Protein AF-A0A971RV19-F1 (afdb_monomer)

Foldseek 3Di:
DDDDDDDPPPPPPPDDPPQLQFAFDKFKFWFCFVDPVFTKIKIFGADPSFTQFIAIDTPPDDCVQQVCLRPVLRVQCRVVSHLDDDGDPSRVRNNVRSSVRSCVRRVVRNVLLVQFDWFKFWFFFPARVWIWIWIFTDHRNFGQWIDIDTPPDDCPPLVVQRVVLRVCCRVVSDLDDDHDPPGRRRRVRNSRTVVRRVCVSVVVDPGPPQCLPFDKDKDWFFFPDPVGTKIKIFGGGRLFGPDIDIDDPPADPPVLVVQRVVQRVQCNRSSHLPDDGDPPGRRSRRRRSRD

Structure (mmCIF, N/CA/C/O backbone):
data_AF-A0A971RV19-F1
#
_entry.id   AF-A0A971RV19-F1
#
loop_
_atom_site.group_PDB
_atom_site.id
_atom_site.type_symbol
_atom_site.label_atom_id
_atom_site.label_alt_id
_atom_site.label_comp_id
_atom_site.label_asym_id
_atom_site.label_entity_id
_atom_site.label_seq_id
_atom_site.pdbx_PDB_ins_code
_atom_site.Cartn_x
_atom_site.Cartn_y
_atom_site.Cartn_z
_atom_site.occupancy
_atom_site.B_iso_or_equiv
_atom_site.auth_seq_id
_atom_site.auth_comp_id
_atom_site.auth_asym_id
_atom_site.auth_atom_id
_atom_site.pdbx_PDB_model_num
ATOM 1 N N . MET A 1 1 ? -73.356 13.913 -8.113 1.00 42.81 1 MET A N 1
ATOM 2 C CA . MET A 1 1 ? -72.310 14.449 -7.212 1.00 42.81 1 MET A CA 1
ATOM 3 C C . MET A 1 1 ? -71.194 13.411 -7.124 1.00 42.81 1 MET A C 1
ATOM 5 O O . MET A 1 1 ? -71.379 12.388 -6.480 1.00 42.81 1 MET A O 1
ATOM 9 N N . ARG A 1 2 ? -70.113 13.573 -7.902 1.00 39.84 2 ARG A N 1
ATOM 10 C CA . ARG A 1 2 ? -69.034 12.575 -8.046 1.00 39.84 2 ARG A CA 1
ATOM 11 C C . ARG A 1 2 ? -67.899 12.882 -7.063 1.00 39.84 2 ARG A C 1
ATOM 13 O O . ARG A 1 2 ? -67.333 13.967 -7.111 1.00 39.84 2 ARG A O 1
ATOM 20 N N . ARG A 1 3 ? -67.596 11.912 -6.196 1.00 43.41 3 ARG A N 1
ATOM 21 C CA . ARG A 1 3 ? -66.445 11.875 -5.280 1.00 43.41 3 ARG A CA 1
ATOM 22 C C . ARG A 1 3 ? -65.144 11.725 -6.076 1.00 43.41 3 ARG A C 1
ATOM 24 O O . ARG A 1 3 ? -65.087 10.874 -6.957 1.00 43.41 3 ARG A O 1
ATOM 31 N N . TRP A 1 4 ? -64.120 12.505 -5.740 1.00 41.28 4 TRP A N 1
ATOM 32 C CA . TRP A 1 4 ? -62.744 12.303 -6.200 1.00 41.28 4 TRP A CA 1
ATOM 33 C C . TRP A 1 4 ? -61.891 11.963 -4.972 1.00 41.28 4 TRP A C 1
ATOM 35 O O . TRP A 1 4 ? -61.756 12.785 -4.069 1.00 41.28 4 TRP A O 1
ATOM 45 N N . LEU A 1 5 ? -61.382 10.728 -4.917 1.00 43.88 5 LEU A N 1
ATOM 46 C CA . LEU A 1 5 ? -60.305 10.325 -4.012 1.00 43.88 5 LEU A CA 1
ATOM 47 C C . LEU A 1 5 ? -58.981 10.803 -4.621 1.00 43.88 5 LEU A C 1
ATOM 49 O O . LEU A 1 5 ? -58.623 10.372 -5.715 1.00 43.88 5 LEU A O 1
ATOM 53 N N . LEU A 1 6 ? -58.260 11.673 -3.915 1.00 45.50 6 LEU A N 1
ATOM 54 C CA . LEU A 1 6 ? -56.860 11.979 -4.199 1.00 45.50 6 LEU A CA 1
ATOM 55 C C . LEU A 1 6 ? -55.990 10.914 -3.523 1.00 45.50 6 LEU A C 1
ATOM 57 O O . LEU A 1 6 ? -55.900 10.838 -2.300 1.00 45.50 6 LEU A O 1
ATOM 61 N N . LEU A 1 7 ? -55.401 10.064 -4.360 1.00 41.06 7 LEU A N 1
ATOM 62 C CA . LEU A 1 7 ? -54.394 9.071 -4.020 1.00 41.06 7 LEU A CA 1
ATOM 63 C C . LEU A 1 7 ? -53.066 9.812 -3.768 1.00 41.06 7 LEU A C 1
ATOM 65 O O . LEU A 1 7 ? -52.436 10.282 -4.714 1.00 41.06 7 LEU A O 1
ATOM 69 N N . CYS A 1 8 ? -52.652 9.955 -2.506 1.00 41.28 8 CYS A N 1
ATOM 70 C CA . CYS A 1 8 ? -51.298 10.395 -2.163 1.00 41.28 8 CYS A CA 1
ATOM 71 C C . CYS A 1 8 ? -50.309 9.287 -2.540 1.00 41.28 8 CYS A C 1
ATOM 73 O O . CYS A 1 8 ? -50.144 8.312 -1.808 1.00 41.28 8 CYS A O 1
ATOM 75 N N . LEU A 1 9 ? -49.664 9.440 -3.696 1.00 41.50 9 LEU A N 1
ATOM 76 C CA . LEU A 1 9 ? -48.500 8.656 -4.080 1.00 41.50 9 LEU A CA 1
ATOM 77 C C . LEU A 1 9 ? -47.335 9.085 -3.169 1.00 41.50 9 LEU A C 1
ATOM 79 O O . LEU A 1 9 ? -46.719 10.128 -3.381 1.00 41.50 9 LEU A O 1
ATOM 83 N N . LEU A 1 10 ? -47.074 8.310 -2.115 1.00 47.03 10 LEU A N 1
ATOM 84 C CA . LEU A 1 10 ? -45.833 8.386 -1.347 1.00 47.03 10 LEU A CA 1
ATOM 85 C C . LEU A 1 10 ? -44.693 7.972 -2.283 1.00 47.03 10 LEU A C 1
ATOM 87 O O . LEU A 1 10 ? -44.421 6.788 -2.476 1.00 47.03 10 LEU A O 1
ATOM 91 N N . LEU A 1 11 ? -44.059 8.969 -2.900 1.00 42.28 11 LEU A N 1
ATOM 92 C CA . LEU A 1 11 ? -42.756 8.831 -3.529 1.00 42.28 11 LEU A CA 1
ATOM 93 C C . LEU A 1 11 ? -41.772 8.503 -2.400 1.00 42.28 11 LEU A C 1
ATOM 95 O O . LEU A 1 11 ? -41.289 9.394 -1.703 1.00 42.28 11 LEU A O 1
ATOM 99 N N . CYS A 1 12 ? -41.552 7.211 -2.162 1.00 38.88 12 CYS A N 1
ATOM 100 C CA . CYS A 1 12 ? -40.482 6.733 -1.304 1.00 38.88 12 CYS A CA 1
ATOM 101 C C . CYS A 1 12 ? -39.177 7.170 -1.975 1.00 38.88 12 CYS A C 1
ATOM 103 O O . CYS A 1 12 ? -38.712 6.536 -2.920 1.00 38.88 12 CYS A O 1
ATOM 105 N N . LEU A 1 13 ? -38.645 8.313 -1.541 1.00 41.66 13 LEU A N 1
ATOM 106 C CA . LEU A 1 13 ? -37.286 8.726 -1.841 1.00 41.66 13 LEU A CA 1
ATOM 107 C C . LEU A 1 13 ? -36.407 7.591 -1.306 1.00 41.66 13 LEU A C 1
ATOM 109 O O . LEU A 1 13 ? -36.303 7.417 -0.091 1.00 41.66 13 LEU A O 1
ATOM 113 N N . ALA A 1 14 ? -35.877 6.751 -2.193 1.00 43.31 14 ALA A N 1
ATOM 114 C CA . ALA A 1 14 ? -34.854 5.795 -1.816 1.00 43.31 14 ALA A CA 1
ATOM 115 C C . ALA A 1 14 ? -33.685 6.634 -1.298 1.00 43.31 14 ALA A C 1
ATOM 117 O O . ALA A 1 14 ? -33.001 7.292 -2.083 1.00 43.31 14 ALA A O 1
ATOM 118 N N . LEU A 1 15 ? -33.533 6.696 0.030 1.00 40.22 15 LEU A N 1
ATOM 119 C CA . LEU A 1 15 ? -32.308 7.206 0.621 1.00 40.22 15 LEU A CA 1
ATOM 120 C C . LEU A 1 15 ? -31.163 6.429 -0.040 1.00 40.22 15 LEU A C 1
ATOM 122 O O . LEU A 1 15 ? -31.266 5.200 -0.134 1.00 40.22 15 LEU A O 1
ATOM 126 N N . PRO A 1 16 ? -30.103 7.105 -0.516 1.00 41.50 16 PRO A N 1
ATOM 127 C CA . PRO A 1 16 ? -28.898 6.387 -0.888 1.00 41.50 16 PRO A CA 1
ATOM 128 C C . PRO A 1 16 ? -28.481 5.508 0.304 1.00 41.50 16 PRO A C 1
ATOM 130 O O . PRO A 1 16 ? -28.720 5.907 1.453 1.00 41.50 16 PRO A O 1
ATOM 133 N N . PRO A 1 17 ? -27.928 4.304 0.063 1.00 44.62 17 PRO A N 1
ATOM 134 C CA . PRO A 1 17 ? -27.371 3.496 1.140 1.00 44.62 17 PRO A CA 1
ATOM 135 C C . PRO A 1 17 ? -26.460 4.392 1.979 1.00 44.62 17 PRO A C 1
ATOM 137 O O . PRO A 1 17 ? -25.702 5.189 1.428 1.00 44.62 17 PRO A O 1
ATOM 140 N N . ALA A 1 18 ? -26.635 4.343 3.301 1.00 44.94 18 ALA A N 1
ATOM 141 C CA . ALA A 1 18 ? -25.854 5.160 4.215 1.00 44.94 18 ALA A CA 1
ATOM 142 C C . ALA A 1 18 ? -24.366 4.982 3.890 1.00 44.94 18 ALA A C 1
ATOM 144 O O . ALA A 1 18 ? -23.909 3.845 3.768 1.00 44.94 18 ALA A O 1
ATOM 145 N N . ALA A 1 19 ? -23.662 6.104 3.729 1.00 50.66 19 ALA A N 1
ATOM 146 C CA . ALA A 1 19 ? -22.225 6.135 3.512 1.00 50.66 19 ALA A CA 1
ATOM 147 C C . ALA A 1 19 ? -21.526 5.176 4.480 1.00 50.66 19 ALA A C 1
ATOM 149 O O . ALA A 1 19 ? -21.817 5.196 5.685 1.00 50.66 19 ALA A O 1
ATOM 150 N N . LEU A 1 20 ? -20.634 4.328 3.968 1.00 56.72 20 LEU A N 1
ATOM 151 C CA . LEU A 1 20 ? -19.844 3.441 4.817 1.00 56.72 20 LEU A CA 1
ATOM 152 C C . LEU A 1 20 ? -19.013 4.318 5.761 1.00 56.72 20 LEU A C 1
ATOM 154 O O . LEU A 1 20 ? -18.210 5.140 5.329 1.00 56.72 20 LEU A O 1
ATOM 158 N N . ALA A 1 21 ? -19.232 4.187 7.072 1.00 73.81 21 ALA A N 1
ATOM 159 C CA . ALA A 1 21 ? -18.569 5.043 8.058 1.00 73.81 21 ALA A CA 1
ATOM 160 C C . ALA A 1 21 ? -17.049 4.799 8.132 1.00 73.81 21 ALA A C 1
ATOM 162 O O . ALA A 1 21 ? -16.312 5.657 8.621 1.00 73.81 21 ALA A O 1
ATOM 163 N N . VAL A 1 22 ? -16.607 3.629 7.668 1.00 84.88 22 VAL A N 1
ATOM 164 C CA . VAL A 1 22 ? -15.229 3.133 7.636 1.00 84.88 22 VAL A CA 1
ATOM 165 C C . VAL A 1 22 ? -15.009 2.335 6.350 1.00 84.88 22 VAL A C 1
ATOM 167 O O . VAL A 1 22 ? -15.947 1.730 5.833 1.00 84.88 22 VAL A O 1
ATOM 170 N N . THR A 1 23 ? -13.781 2.333 5.836 1.00 84.75 23 THR A N 1
ATOM 171 C CA . THR A 1 23 ? -13.388 1.464 4.720 1.00 84.75 23 THR A CA 1
ATOM 172 C C . THR A 1 23 ? -12.978 0.093 5.258 1.00 84.75 23 THR A C 1
ATOM 174 O O . THR A 1 23 ? -12.387 0.000 6.334 1.00 84.75 23 THR A O 1
ATOM 177 N N . ASP A 1 24 ? -13.280 -0.956 4.498 1.00 85.75 24 ASP A N 1
ATOM 178 C CA . ASP A 1 24 ? -12.814 -2.314 4.779 1.00 85.75 24 ASP A CA 1
ATOM 179 C C . ASP A 1 24 ? -11.285 -2.412 4.692 1.00 85.75 24 ASP A C 1
ATOM 181 O O . ASP A 1 24 ? -10.631 -1.694 3.927 1.00 85.75 24 ASP A O 1
ATOM 185 N N . GLY A 1 25 ? -10.714 -3.339 5.455 1.00 86.00 25 GLY A N 1
ATOM 186 C CA . GLY A 1 25 ? -9.283 -3.609 5.477 1.00 86.00 25 GLY A CA 1
ATOM 187 C C . GLY A 1 25 ? -8.754 -3.908 6.873 1.00 86.00 25 GLY A C 1
ATOM 188 O O . GLY A 1 25 ? -9.494 -3.960 7.855 1.00 86.00 25 GLY A O 1
ATOM 189 N N . THR A 1 26 ? -7.439 -4.095 6.953 1.00 91.31 26 THR A N 1
ATOM 190 C CA . THR A 1 26 ? -6.730 -4.329 8.211 1.00 91.31 26 THR A CA 1
ATOM 191 C C . THR A 1 26 ? -6.023 -3.054 8.664 1.00 91.31 26 THR A C 1
ATOM 193 O O . THR A 1 26 ? -5.248 -2.461 7.913 1.00 91.31 26 THR A O 1
ATOM 196 N N . TYR A 1 27 ? -6.271 -2.644 9.905 1.00 92.62 27 TYR A N 1
ATOM 197 C CA . TYR A 1 27 ? -5.772 -1.406 10.492 1.00 92.62 27 TYR A CA 1
ATOM 198 C C . TYR A 1 27 ? -5.023 -1.705 11.782 1.00 92.62 27 TYR A C 1
ATOM 200 O O . TYR A 1 27 ? -5.603 -2.226 12.732 1.00 92.62 27 TYR A O 1
ATOM 208 N N . THR A 1 28 ? -3.744 -1.339 11.823 1.00 96.06 28 THR A N 1
ATOM 209 C CA . THR A 1 28 ? -2.896 -1.507 13.006 1.00 96.06 28 THR A CA 1
ATOM 210 C C . THR A 1 28 ? -2.558 -0.154 13.610 1.00 96.06 28 THR A C 1
ATOM 212 O O . THR A 1 28 ? -2.207 0.781 12.891 1.00 96.06 28 THR A O 1
ATOM 215 N N . ALA A 1 29 ? -2.638 -0.054 14.932 1.00 96.56 29 ALA A N 1
ATOM 216 C CA . ALA A 1 29 ? -2.218 1.121 15.678 1.00 96.56 29 ALA A CA 1
ATOM 217 C C . ALA A 1 29 ? -1.562 0.727 17.001 1.00 96.56 29 ALA A C 1
ATOM 219 O O . ALA A 1 29 ? -1.715 -0.395 17.487 1.00 96.56 29 ALA A O 1
ATOM 220 N N . GLN A 1 30 ? -0.823 1.671 17.574 1.00 97.12 30 GLN A N 1
ATOM 221 C CA . GLN A 1 30 ? -0.124 1.498 18.838 1.00 97.12 30 GLN A CA 1
ATOM 222 C C . GLN A 1 30 ? -0.527 2.584 19.824 1.00 97.12 30 GLN A C 1
ATOM 224 O O . GLN A 1 30 ? -0.767 3.726 19.429 1.00 97.12 30 GLN A O 1
ATOM 229 N N . ALA A 1 31 ? -0.573 2.223 21.101 1.00 96.56 31 ALA A N 1
ATOM 230 C CA . ALA A 1 31 ? -0.743 3.164 22.197 1.00 96.56 31 ALA A CA 1
ATOM 231 C C . ALA A 1 31 ? -0.067 2.632 23.465 1.00 96.56 31 ALA A C 1
ATOM 233 O O . ALA A 1 31 ? 0.151 1.428 23.622 1.00 96.56 31 ALA A O 1
ATOM 234 N N . HIS A 1 32 ? 0.279 3.543 24.368 1.00 95.00 32 HIS A N 1
ATOM 235 C CA . HIS A 1 32 ? 0.901 3.184 25.636 1.00 95.00 32 HIS A CA 1
ATOM 236 C C . HIS A 1 32 ? -0.123 2.544 26.578 1.00 95.00 32 HIS A C 1
ATOM 238 O O . HIS A 1 32 ? -1.234 3.050 26.737 1.00 95.00 32 HIS A O 1
ATOM 244 N N . GLY A 1 33 ? 0.267 1.419 27.176 1.00 91.69 33 GLY A N 1
ATOM 245 C CA . GLY A 1 33 ? -0.469 0.744 28.239 1.00 91.69 33 GLY A CA 1
ATOM 246 C C . GLY A 1 33 ? 0.183 1.017 29.590 1.00 91.69 33 GLY A C 1
ATOM 247 O O . GLY A 1 33 ? 0.380 2.167 29.977 1.00 91.69 33 GLY A O 1
ATOM 248 N N . PHE A 1 34 ? 0.534 -0.046 30.309 1.00 91.19 34 PHE A N 1
ATOM 249 C CA . PHE A 1 34 ? 1.347 0.041 31.520 1.00 91.19 34 PHE A CA 1
ATOM 250 C C . PHE A 1 34 ? 2.808 0.410 31.218 1.00 91.19 34 PHE A C 1
ATOM 252 O O . PHE A 1 34 ? 3.424 1.144 31.988 1.00 91.19 34 PHE A O 1
ATOM 259 N N . SER A 1 35 ? 3.366 -0.092 30.111 1.00 89.25 35 SER A N 1
ATOM 260 C CA . SER A 1 35 ? 4.739 0.223 29.698 1.00 89.25 35 SER A CA 1
ATOM 261 C C . SER A 1 35 ? 4.809 1.460 28.801 1.00 89.25 35 SER A C 1
ATOM 263 O O . SER A 1 35 ? 4.086 1.574 27.807 1.00 89.25 35 SER A O 1
ATOM 265 N N . GLU A 1 36 ? 5.739 2.364 29.116 1.00 86.56 36 GLU A N 1
ATOM 266 C CA . GLU A 1 36 ? 6.077 3.502 28.252 1.00 86.56 36 GLU A CA 1
ATOM 267 C C . GLU A 1 36 ? 7.011 3.090 27.099 1.00 86.56 36 GLU A C 1
ATOM 269 O O . GLU A 1 36 ? 6.864 3.590 25.987 1.00 86.56 36 GLU A O 1
ATOM 274 N N . ASP A 1 37 ? 7.909 2.126 27.321 1.00 91.31 37 ASP A N 1
ATOM 275 C CA . ASP A 1 37 ? 8.918 1.710 26.333 1.00 91.31 37 ASP A CA 1
ATOM 276 C C . ASP A 1 37 ? 8.404 0.658 25.338 1.00 91.31 37 ASP A C 1
ATOM 278 O O . ASP A 1 37 ? 8.923 0.526 24.228 1.00 91.31 37 ASP A O 1
ATOM 282 N N . GLN A 1 38 ? 7.397 -0.127 25.731 1.00 92.69 38 GLN A N 1
ATOM 283 C CA . GLN A 1 38 ? 6.863 -1.234 24.938 1.00 92.69 38 GLN A CA 1
ATOM 284 C C . GLN A 1 38 ? 5.344 -1.086 24.775 1.00 92.69 38 GLN A C 1
ATOM 286 O O . GLN A 1 38 ? 4.588 -1.634 25.582 1.00 92.69 38 GLN A O 1
ATOM 291 N N . PRO A 1 39 ? 4.879 -0.350 23.746 1.00 95.44 39 PRO A N 1
ATOM 292 C CA . PRO A 1 39 ? 3.466 -0.037 23.583 1.00 95.44 39 PRO A CA 1
ATOM 293 C C . PRO A 1 39 ? 2.634 -1.279 23.249 1.00 95.44 39 PRO A C 1
ATOM 295 O O . PRO A 1 39 ? 3.123 -2.274 22.702 1.00 95.44 39 PRO A O 1
ATOM 298 N N . ILE A 1 40 ? 1.333 -1.182 23.513 1.00 96.75 40 ILE A N 1
ATOM 299 C CA . ILE A 1 40 ? 0.350 -2.153 23.047 1.00 96.75 40 ILE A CA 1
ATOM 300 C C . ILE A 1 40 ? 0.110 -1.909 21.560 1.00 96.75 40 ILE A C 1
ATOM 302 O O . ILE A 1 40 ? -0.139 -0.784 21.133 1.00 96.75 40 ILE A O 1
ATOM 306 N N . THR A 1 41 ? 0.161 -2.976 20.769 1.00 97.38 41 THR A N 1
ATOM 307 C CA . THR A 1 41 ? -0.212 -2.976 19.354 1.00 97.38 41 THR A CA 1
ATOM 308 C C . THR A 1 41 ? -1.583 -3.615 19.198 1.00 97.38 41 THR A C 1
ATOM 310 O O . THR A 1 41 ? -1.789 -4.740 19.650 1.00 97.38 41 THR A O 1
ATOM 313 N N . LEU A 1 42 ? -2.510 -2.923 18.539 1.00 98.25 42 LEU A N 1
ATOM 314 C CA . LEU A 1 42 ? -3.819 -3.456 18.183 1.00 98.25 42 LEU A CA 1
ATOM 315 C C . LEU A 1 42 ? -3.976 -3.517 16.666 1.00 98.25 42 LEU A C 1
ATOM 317 O O . LEU A 1 42 ? -3.745 -2.523 15.981 1.00 98.25 42 LEU A O 1
ATOM 321 N N . THR A 1 43 ? -4.444 -4.656 16.167 1.00 97.88 43 THR A N 1
ATOM 322 C CA . THR A 1 43 ? -4.880 -4.843 14.782 1.00 97.88 43 THR A CA 1
ATOM 323 C C . THR A 1 43 ? -6.388 -5.085 14.738 1.00 97.88 43 THR A C 1
ATOM 325 O O . THR A 1 43 ? -6.887 -5.963 15.440 1.00 97.88 43 THR A O 1
ATOM 328 N N . LEU A 1 44 ? -7.100 -4.317 13.912 1.00 97.44 44 LEU A N 1
ATOM 329 C CA . LEU A 1 44 ? -8.510 -4.507 13.564 1.00 97.44 44 LEU A CA 1
ATOM 330 C C . LEU A 1 44 ? -8.625 -4.988 12.116 1.00 97.44 44 LEU A C 1
ATOM 332 O O . LEU A 1 44 ? -7.960 -4.431 11.245 1.00 97.44 44 LEU A O 1
ATOM 336 N N . THR A 1 45 ? -9.513 -5.937 11.846 1.00 95.25 45 THR A N 1
ATOM 337 C CA . THR A 1 45 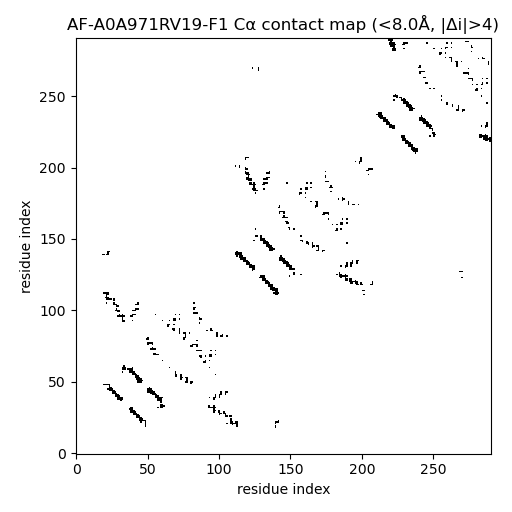? -9.966 -6.290 10.494 1.00 95.25 45 THR A CA 1
ATOM 338 C C . THR A 1 45 ? -11.413 -5.840 10.343 1.00 95.25 45 THR A C 1
ATOM 340 O O . THR A 1 45 ? -12.253 -6.159 11.187 1.00 95.25 45 THR A O 1
ATOM 343 N N . ILE A 1 46 ? -11.688 -5.061 9.297 1.00 92.06 46 ILE A N 1
ATOM 344 C CA . ILE A 1 46 ? -13.008 -4.515 8.982 1.00 92.06 46 ILE A CA 1
ATOM 345 C C . ILE A 1 46 ? -13.470 -5.093 7.646 1.00 92.06 46 ILE A C 1
ATOM 347 O O . ILE A 1 46 ? -12.770 -4.953 6.644 1.00 92.06 46 ILE A O 1
ATOM 351 N N . GLU A 1 47 ? -14.652 -5.702 7.624 1.00 88.50 47 GLU A N 1
ATOM 352 C CA . GLU A 1 47 ? -15.291 -6.224 6.413 1.00 88.50 47 GLU A CA 1
ATOM 353 C C . GLU A 1 47 ? -16.767 -5.819 6.397 1.00 88.50 47 GLU A C 1
ATOM 355 O O . GLU A 1 47 ? -17.472 -5.934 7.404 1.00 88.50 47 GLU A O 1
ATOM 360 N N . GLY A 1 48 ? -17.251 -5.310 5.264 1.00 83.19 48 GLY A N 1
ATOM 361 C CA . GLY A 1 48 ? -18.605 -4.770 5.150 1.00 83.19 48 GLY A CA 1
ATOM 362 C C . GLY A 1 48 ? -18.895 -3.632 6.136 1.00 83.19 48 GLY A C 1
ATOM 363 O O . GLY A 1 48 ? -20.043 -3.459 6.547 1.00 83.19 48 GLY A O 1
ATOM 364 N N . GLY A 1 49 ? -17.869 -2.884 6.554 1.00 85.25 49 GLY A N 1
ATOM 365 C CA . GLY A 1 49 ? -17.965 -1.836 7.570 1.00 85.25 49 GLY A CA 1
ATOM 366 C C . GLY A 1 49 ? -18.100 -2.317 9.019 1.00 85.25 49 GLY A C 1
ATOM 367 O O . GLY A 1 49 ? -18.378 -1.494 9.895 1.00 85.25 49 GLY A O 1
ATOM 368 N N . ALA A 1 50 ? -17.922 -3.613 9.292 1.00 91.31 50 ALA A N 1
ATOM 369 C CA . ALA A 1 50 ? -17.973 -4.192 10.634 1.00 91.31 50 ALA A CA 1
ATOM 370 C C . ALA A 1 50 ? -16.615 -4.763 11.062 1.00 91.31 50 ALA A C 1
ATOM 372 O O . ALA A 1 50 ? -15.874 -5.284 10.236 1.00 91.31 50 ALA A O 1
ATOM 373 N N . ILE A 1 51 ? -16.302 -4.697 12.358 1.00 95.12 51 ILE A N 1
ATOM 374 C CA . ILE A 1 51 ? -15.105 -5.305 12.951 1.00 95.12 51 ILE A CA 1
ATOM 375 C C . ILE A 1 51 ? -15.294 -6.828 12.972 1.00 95.12 51 ILE A C 1
ATOM 377 O O . ILE A 1 51 ? -16.069 -7.345 13.775 1.00 95.12 51 ILE A O 1
ATOM 381 N N . THR A 1 52 ? -14.588 -7.550 12.104 1.00 96.62 52 THR A N 1
ATOM 382 C CA . THR A 1 52 ? -14.638 -9.021 12.025 1.00 96.62 52 THR A CA 1
ATOM 383 C C . THR A 1 52 ? -13.530 -9.694 12.826 1.00 96.62 52 THR A C 1
ATOM 385 O O . THR A 1 52 ? -13.711 -10.810 13.311 1.00 96.62 52 THR A O 1
ATOM 388 N N . GLU A 1 53 ? -12.411 -9.002 13.034 1.00 97.75 53 GLU A N 1
ATOM 389 C CA . GLU A 1 53 ? -11.321 -9.453 13.896 1.00 97.75 53 GLU A CA 1
ATOM 390 C C . GLU A 1 53 ? -10.729 -8.269 14.663 1.00 97.75 53 GLU A C 1
ATOM 392 O O . GLU A 1 53 ? -10.611 -7.159 14.143 1.00 97.75 53 GLU A O 1
ATOM 397 N N . ALA A 1 54 ? -10.324 -8.514 15.906 1.00 98.00 54 ALA A N 1
ATOM 398 C CA . ALA A 1 54 ? -9.515 -7.594 16.685 1.00 98.00 54 ALA A CA 1
ATOM 399 C C . ALA A 1 54 ? -8.481 -8.392 17.485 1.00 98.00 54 ALA A C 1
ATOM 401 O O . ALA A 1 54 ? -8.804 -9.423 18.081 1.00 98.00 54 ALA A O 1
ATOM 402 N N . ARG A 1 55 ? -7.239 -7.908 17.531 1.00 98.06 55 ARG A N 1
ATOM 403 C CA . ARG A 1 55 ? -6.144 -8.533 18.282 1.00 98.06 55 ARG A CA 1
ATOM 404 C C . ARG A 1 55 ? -5.281 -7.476 18.946 1.00 98.06 55 ARG A C 1
ATOM 406 O O . ARG A 1 55 ? -4.773 -6.599 18.256 1.00 98.06 55 ARG A O 1
ATOM 413 N N . ALA A 1 56 ? -5.066 -7.607 20.253 1.00 96.94 56 ALA A N 1
ATOM 414 C CA . ALA A 1 56 ? -4.116 -6.798 21.011 1.00 96.94 56 ALA A CA 1
ATOM 415 C C . ALA A 1 56 ? -2.877 -7.623 21.385 1.00 96.94 56 ALA A C 1
ATOM 417 O O . ALA A 1 56 ? -2.987 -8.789 21.763 1.00 96.94 56 ALA A O 1
ATOM 418 N N . ILE A 1 57 ? -1.697 -7.016 21.294 1.00 95.94 57 ILE A N 1
ATOM 419 C CA . ILE A 1 57 ? -0.421 -7.586 21.735 1.00 95.94 57 ILE A CA 1
ATOM 420 C C . ILE A 1 57 ? 0.292 -6.521 22.569 1.00 95.94 57 ILE A C 1
ATOM 422 O O . ILE A 1 57 ? 0.626 -5.458 22.053 1.00 95.94 57 ILE A O 1
ATOM 426 N N . GLY A 1 58 ? 0.524 -6.804 23.851 1.00 93.94 58 GLY A N 1
ATOM 427 C CA . GLY A 1 58 ? 1.177 -5.892 24.793 1.00 93.94 58 GLY A CA 1
ATOM 428 C C . GLY A 1 58 ? 2.374 -6.554 25.474 1.00 93.94 58 GLY A C 1
ATOM 429 O O . GLY A 1 58 ? 2.213 -7.072 26.574 1.00 93.94 58 GLY A O 1
ATOM 430 N N . PRO A 1 59 ? 3.566 -6.580 24.850 1.00 91.88 59 PRO A N 1
ATOM 431 C CA . PRO A 1 59 ? 4.727 -7.284 25.401 1.00 91.88 59 PRO A CA 1
ATOM 432 C C . PRO A 1 59 ? 5.292 -6.634 26.675 1.00 91.88 59 PRO A C 1
ATOM 434 O O . PRO A 1 59 ? 5.932 -7.323 27.462 1.00 91.88 59 PRO A O 1
ATOM 437 N N . GLY A 1 60 ? 5.041 -5.336 26.881 1.00 88.19 60 GLY A N 1
ATOM 438 C CA . GLY A 1 60 ? 5.434 -4.601 28.087 1.00 88.19 60 GLY A CA 1
ATOM 439 C C . GLY A 1 60 ? 4.413 -4.643 29.224 1.00 88.19 60 GLY A C 1
ATOM 440 O O . GLY A 1 60 ? 4.637 -4.034 30.269 1.00 88.19 60 GLY A O 1
ATOM 441 N N . GLU A 1 61 ? 3.280 -5.320 29.036 1.00 91.81 61 GLU A N 1
ATOM 442 C CA . GLU A 1 61 ? 2.211 -5.343 30.027 1.00 91.81 61 GLU A CA 1
ATOM 443 C C . GLU A 1 61 ? 2.477 -6.387 31.119 1.00 91.81 61 GLU A C 1
ATOM 445 O O . GLU A 1 61 ? 3.000 -7.475 30.867 1.00 91.81 61 GLU A O 1
ATOM 450 N N . HIS A 1 62 ? 2.084 -6.080 32.355 1.00 85.12 62 HIS A N 1
ATOM 451 C CA . HIS A 1 62 ? 2.228 -7.019 33.463 1.00 85.12 62 HIS A CA 1
ATOM 452 C C . HIS A 1 62 ? 1.162 -8.121 33.365 1.00 85.12 62 HIS A C 1
ATOM 454 O O . HIS A 1 62 ? -0.002 -7.895 33.705 1.00 85.12 62 HIS A O 1
ATOM 460 N N . LEU A 1 63 ? 1.558 -9.313 32.907 1.00 76.25 63 LEU A N 1
ATOM 461 C CA . LEU A 1 63 ? 0.635 -10.391 32.519 1.00 76.25 63 LEU A CA 1
ATOM 462 C C . LEU A 1 63 ? -0.387 -10.768 33.600 1.00 76.25 63 LEU A C 1
ATOM 464 O O . LEU A 1 63 ? -1.553 -10.935 33.257 1.00 76.25 63 LEU A O 1
ATOM 468 N N . ASP A 1 64 ? -0.000 -10.771 34.883 1.00 81.06 64 ASP A N 1
ATOM 469 C CA . ASP A 1 64 ? -0.910 -11.087 36.003 1.00 81.06 64 ASP A CA 1
ATOM 470 C C . ASP A 1 64 ? -2.163 -10.188 36.069 1.00 81.06 64 ASP A C 1
ATOM 472 O O . ASP A 1 64 ? -3.148 -10.550 36.710 1.00 81.06 64 ASP A O 1
ATOM 476 N N . PHE A 1 65 ? -2.132 -9.015 35.426 1.00 79.38 65 PHE A N 1
ATOM 477 C CA . PHE A 1 65 ? -3.246 -8.062 35.380 1.00 79.38 65 PHE A CA 1
ATOM 478 C C . PHE A 1 65 ? -3.740 -7.780 33.955 1.00 79.38 65 PHE A C 1
ATOM 480 O O . PHE A 1 65 ? -4.866 -7.326 33.774 1.00 79.38 65 PHE A O 1
ATOM 487 N N . ALA A 1 66 ? -2.905 -8.015 32.942 1.00 87.31 66 ALA A N 1
ATOM 488 C CA . ALA A 1 66 ? -3.159 -7.598 31.567 1.00 87.31 66 ALA A CA 1
ATOM 489 C C . ALA A 1 66 ? -3.732 -8.701 30.669 1.00 87.31 66 ALA A C 1
ATOM 491 O O . ALA A 1 66 ? -4.332 -8.379 29.644 1.00 87.31 66 ALA A O 1
ATOM 492 N N . GLU A 1 67 ? -3.556 -9.980 31.021 1.00 90.31 67 GLU A N 1
ATOM 493 C CA . GLU A 1 67 ? -3.930 -11.109 30.155 1.00 90.31 67 GLU A CA 1
ATOM 494 C C . GLU A 1 67 ? -5.423 -11.096 29.796 1.00 90.31 67 GLU A C 1
ATOM 496 O O . GLU A 1 67 ? -5.784 -11.201 28.621 1.00 90.31 67 GLU A O 1
ATOM 501 N N . GLU A 1 68 ? -6.286 -10.877 30.791 1.00 93.38 68 GLU A N 1
ATOM 502 C CA . GLU A 1 68 ? -7.733 -10.780 30.583 1.00 93.38 68 GLU A CA 1
ATOM 503 C C . GLU A 1 68 ? -8.078 -9.599 29.665 1.00 93.38 68 GLU A C 1
ATOM 505 O O . GLU A 1 68 ? -8.855 -9.750 28.727 1.00 93.38 68 GLU A O 1
ATOM 510 N N . ALA A 1 69 ? -7.444 -8.436 29.858 1.00 94.38 69 ALA A N 1
ATOM 511 C CA . ALA A 1 69 ? -7.692 -7.253 29.035 1.00 94.38 69 ALA A CA 1
ATOM 512 C C . ALA A 1 69 ? -7.241 -7.445 27.580 1.00 94.38 69 ALA A C 1
ATOM 514 O O . ALA A 1 69 ? -7.993 -7.125 26.660 1.00 94.38 69 ALA A O 1
ATOM 515 N N . LEU A 1 70 ? -6.046 -8.003 27.364 1.00 95.31 70 LEU A N 1
ATOM 516 C CA . LEU A 1 70 ? -5.485 -8.269 26.034 1.00 95.31 70 LEU A CA 1
ATOM 517 C C . LEU A 1 70 ? -6.319 -9.279 25.232 1.00 95.31 70 LEU A C 1
ATOM 519 O O . LEU A 1 70 ? -6.300 -9.243 24.001 1.00 95.31 70 LEU A O 1
ATOM 523 N N . MET A 1 71 ? -7.059 -10.156 25.911 1.00 94.75 71 MET A N 1
ATOM 524 C CA . MET A 1 71 ? -7.900 -11.172 25.286 1.00 94.75 71 MET A CA 1
ATOM 525 C C . MET A 1 71 ? -9.366 -10.743 25.155 1.00 94.75 71 MET A C 1
ATOM 527 O O . MET A 1 71 ? -9.940 -10.865 24.072 1.00 94.75 71 MET A O 1
ATOM 531 N N . GLU A 1 72 ? -9.987 -10.238 26.221 1.00 96.00 72 GLU A N 1
ATOM 532 C CA . GLU A 1 72 ? -11.424 -9.963 26.236 1.00 96.00 72 GLU A CA 1
ATOM 533 C C . GLU A 1 72 ? -11.806 -8.647 25.561 1.00 96.00 72 GLU A C 1
ATOM 535 O O . GLU A 1 72 ? -12.847 -8.606 24.907 1.00 96.00 72 GLU A O 1
ATOM 540 N N . LEU A 1 73 ? -11.019 -7.566 25.682 1.00 96.88 73 LEU A N 1
ATOM 541 C CA . LEU A 1 73 ? -11.395 -6.292 25.045 1.00 96.88 73 LEU A CA 1
ATOM 542 C C . LEU A 1 73 ? -11.517 -6.438 23.521 1.00 96.88 73 LEU A C 1
ATOM 544 O O . LEU A 1 73 ? -12.556 -6.045 22.990 1.00 96.88 73 LEU A O 1
ATOM 548 N N . PRO A 1 74 ? -10.548 -7.048 22.807 1.00 97.81 74 PRO A N 1
ATOM 549 C CA . PRO A 1 74 ? -10.700 -7.291 21.375 1.00 97.81 74 PRO A CA 1
ATOM 550 C C . PRO A 1 74 ? -11.935 -8.143 21.037 1.00 97.81 74 PRO A C 1
ATOM 552 O O . PRO A 1 74 ? -12.662 -7.831 20.095 1.00 97.81 74 PRO A O 1
ATOM 555 N N . GLN A 1 75 ? -12.248 -9.167 21.839 1.00 97.75 75 GLN A N 1
ATOM 556 C CA . GLN A 1 75 ? -13.463 -9.971 21.647 1.00 97.75 75 GLN A CA 1
ATOM 557 C C . GLN A 1 75 ? -14.743 -9.152 21.847 1.00 97.75 75 GLN A C 1
ATOM 559 O O . GLN A 1 75 ? -15.682 -9.282 21.061 1.00 97.75 75 GLN A O 1
ATOM 564 N N . ARG A 1 76 ? -14.784 -8.277 22.863 1.00 98.06 76 ARG A N 1
ATOM 565 C CA . ARG A 1 76 ? -15.903 -7.348 23.088 1.00 98.06 76 ARG A CA 1
ATOM 566 C C . ARG A 1 76 ? -16.066 -6.400 21.904 1.00 98.06 76 ARG A C 1
ATOM 568 O O . ARG A 1 76 ? -17.201 -6.159 21.504 1.00 98.06 76 ARG A O 1
ATOM 575 N N . MET A 1 77 ? -14.968 -5.913 21.320 1.00 97.88 77 MET A N 1
ATOM 576 C CA . MET A 1 77 ? -15.022 -5.023 20.155 1.00 97.88 77 MET A CA 1
ATOM 577 C C . MET A 1 77 ? -15.666 -5.698 18.948 1.00 97.88 77 MET A C 1
ATOM 579 O O . MET A 1 77 ? -16.551 -5.112 18.328 1.00 97.88 77 MET A O 1
ATOM 583 N N . VAL A 1 78 ? -15.276 -6.943 18.655 1.00 97.81 78 VAL A N 1
ATOM 584 C CA . VAL A 1 78 ? -15.895 -7.751 17.592 1.00 97.81 78 VAL A CA 1
ATOM 585 C C . VAL A 1 78 ? -17.371 -8.014 17.908 1.00 97.81 78 VAL A C 1
ATOM 587 O O . VAL A 1 78 ? -18.241 -7.761 17.080 1.00 97.81 78 VAL A O 1
ATOM 590 N N . ALA A 1 79 ? -17.685 -8.464 19.127 1.00 96.56 79 ALA A N 1
ATOM 591 C CA . ALA A 1 79 ? -19.050 -8.824 19.518 1.00 96.56 79 ALA A CA 1
ATOM 592 C C . ALA A 1 79 ? -20.025 -7.633 19.513 1.00 96.56 79 ALA A C 1
ATOM 594 O O . ALA A 1 79 ? -21.204 -7.801 19.203 1.00 96.56 79 ALA A O 1
ATOM 595 N N . GLN A 1 80 ? -19.547 -6.440 19.873 1.00 96.75 80 GLN A N 1
ATOM 596 C CA . GLN A 1 80 ? -20.352 -5.217 19.927 1.00 96.75 80 GLN A CA 1
ATOM 597 C C . GLN A 1 80 ? -20.252 -4.381 18.647 1.00 96.75 80 GLN A C 1
ATOM 599 O O . GLN A 1 80 ? -20.992 -3.408 18.506 1.00 96.75 80 GLN A O 1
ATOM 604 N N . ASN A 1 81 ? -19.349 -4.741 17.728 1.00 95.00 81 ASN A N 1
ATOM 605 C CA . ASN A 1 81 ? -18.972 -3.939 16.567 1.00 95.00 81 ASN A CA 1
ATOM 606 C C . ASN A 1 81 ? -18.662 -2.473 16.941 1.00 95.00 81 ASN A C 1
ATOM 608 O O . ASN A 1 81 ? -19.172 -1.527 16.338 1.00 95.00 81 ASN A O 1
ATOM 612 N N . SER A 1 82 ? -17.875 -2.286 18.000 1.00 95.25 82 SER A N 1
ATOM 613 C CA . SER A 1 82 ? -17.548 -0.976 18.567 1.00 95.25 82 SER A CA 1
ATOM 614 C C . SER A 1 82 ? -16.147 -1.000 19.160 1.00 95.25 82 SER A C 1
ATOM 616 O O . SER A 1 82 ? -15.791 -1.941 19.857 1.00 95.25 82 SER A O 1
ATOM 618 N N . VAL A 1 83 ? -15.362 0.054 18.937 1.00 95.75 83 VAL A N 1
ATOM 619 C CA . VAL A 1 83 ? -14.086 0.256 19.651 1.00 95.75 83 VAL A CA 1
ATOM 620 C C . VAL A 1 83 ? -14.270 0.889 21.032 1.00 95.75 83 VAL A C 1
ATOM 622 O O . VAL A 1 83 ? -13.337 0.920 21.826 1.00 95.75 83 VAL A O 1
ATOM 625 N N . GLU A 1 84 ? -15.478 1.368 21.329 1.00 94.81 84 GLU A N 1
ATOM 626 C CA . GLU A 1 84 ? -15.873 1.888 22.635 1.00 94.81 84 GLU A CA 1
ATOM 627 C C . GLU A 1 84 ? -16.541 0.758 23.425 1.00 94.81 84 GLU A C 1
ATOM 629 O O . GLU A 1 84 ? -17.752 0.554 23.321 1.00 94.81 84 GLU A O 1
ATOM 634 N N . VAL A 1 85 ? -15.734 -0.008 24.159 1.00 95.94 85 VAL A N 1
ATOM 635 C CA . VAL A 1 85 ? -16.180 -1.112 25.023 1.00 95.94 85 VAL A CA 1
ATOM 636 C C . VAL A 1 85 ? -15.734 -0.877 26.462 1.00 95.94 85 VAL A C 1
ATOM 638 O O . VAL A 1 85 ? -14.738 -0.197 26.713 1.00 95.94 85 VAL A O 1
ATOM 641 N N . ASP A 1 86 ? -16.449 -1.469 27.416 1.00 95.25 86 ASP A N 1
ATOM 642 C CA . ASP A 1 86 ? -16.102 -1.346 28.830 1.00 95.25 86 ASP A CA 1
ATOM 643 C C . ASP A 1 86 ? -14.792 -2.074 29.154 1.00 95.25 86 ASP A C 1
ATOM 645 O O . ASP A 1 86 ? -14.598 -3.243 28.793 1.00 95.25 86 ASP A O 1
A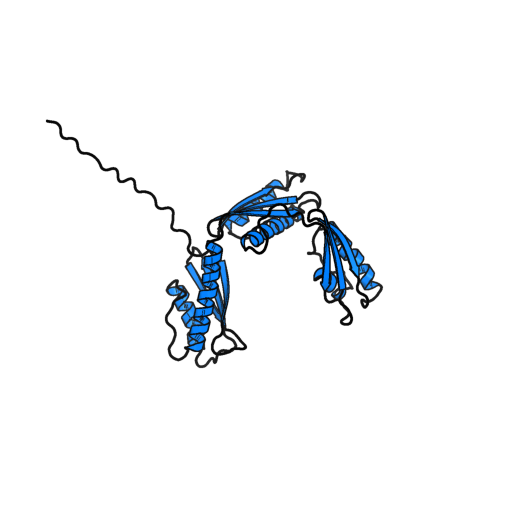TOM 649 N N . GLY A 1 87 ? -13.917 -1.380 29.884 1.00 94.00 87 GLY A N 1
ATOM 650 C CA . GLY A 1 87 ? -12.669 -1.930 30.402 1.00 94.00 87 GLY A CA 1
ATOM 651 C C . GLY A 1 87 ? -12.878 -3.003 31.475 1.00 94.00 87 GLY A C 1
ATOM 652 O O . GLY A 1 87 ? -13.972 -3.199 32.008 1.00 94.00 87 GLY A O 1
ATOM 653 N N . ILE A 1 88 ? -11.794 -3.697 31.811 1.00 91.44 88 ILE A N 1
ATOM 654 C CA . ILE A 1 88 ? -11.758 -4.728 32.851 1.00 91.44 88 ILE A CA 1
ATOM 655 C C . ILE A 1 88 ? -11.221 -4.125 34.148 1.00 91.44 88 ILE A C 1
ATOM 657 O O . ILE A 1 88 ? -10.275 -3.332 34.160 1.00 91.44 88 ILE A O 1
ATOM 661 N N . THR A 1 89 ? -11.849 -4.490 35.264 1.00 91.62 89 THR A N 1
ATOM 662 C CA . THR A 1 89 ? -11.449 -3.994 36.584 1.00 91.62 89 THR A CA 1
ATOM 663 C C . THR A 1 89 ? -10.056 -4.510 36.937 1.00 91.62 89 THR A C 1
ATOM 665 O O . THR A 1 89 ? -9.780 -5.692 36.790 1.00 91.62 89 THR A O 1
ATOM 668 N N . GLY A 1 90 ? -9.180 -3.631 37.433 1.00 90.12 90 GLY A N 1
ATOM 669 C CA . GLY A 1 90 ? -7.807 -3.993 37.811 1.00 90.12 90 GLY A CA 1
ATOM 670 C C . GLY A 1 90 ? -6.782 -3.905 36.675 1.00 90.12 90 GLY A C 1
ATOM 671 O O . GLY A 1 90 ? -5.589 -3.950 36.953 1.00 90.12 90 GLY A O 1
ATOM 672 N N . ALA A 1 91 ? -7.223 -3.671 35.435 1.00 93.56 91 ALA A N 1
ATOM 673 C CA . ALA A 1 91 ? -6.370 -3.577 34.249 1.00 93.56 91 ALA A CA 1
ATOM 674 C C . ALA A 1 91 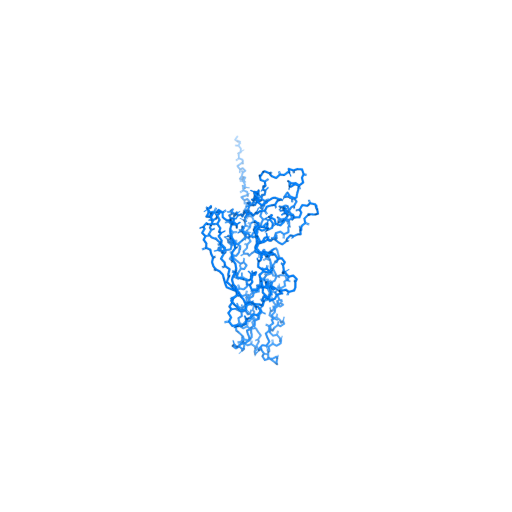? -6.441 -2.194 33.573 1.00 93.56 91 ALA A C 1
ATOM 676 O O . ALA A 1 91 ? -6.353 -2.088 32.352 1.00 93.56 91 ALA A O 1
ATOM 677 N N . THR A 1 92 ? -6.650 -1.118 34.343 1.00 94.00 92 THR A N 1
ATOM 678 C CA . THR A 1 92 ? -6.990 0.217 33.811 1.00 94.00 92 THR A CA 1
ATOM 679 C C . THR A 1 92 ? -5.998 0.734 32.765 1.00 94.00 92 THR A C 1
ATOM 681 O O . THR A 1 92 ? -6.421 1.217 31.719 1.00 94.00 92 THR A O 1
ATOM 684 N N . TRP A 1 93 ? -4.691 0.618 33.023 1.00 93.62 93 TRP A N 1
ATOM 685 C CA . TRP A 1 93 ? -3.643 1.097 32.110 1.00 93.62 93 TRP A CA 1
ATOM 686 C C . TRP A 1 93 ? -3.649 0.322 30.791 1.00 93.62 93 TRP A C 1
ATOM 688 O O . TRP A 1 93 ? -3.735 0.920 29.722 1.00 93.62 93 TRP A O 1
ATOM 698 N N . THR A 1 94 ? -3.672 -1.008 30.871 1.00 95.81 94 THR A N 1
ATOM 699 C CA . THR A 1 94 ? -3.768 -1.896 29.709 1.00 95.81 94 THR A CA 1
ATOM 700 C C . THR A 1 94 ? -5.046 -1.647 28.909 1.00 95.81 94 THR A C 1
ATOM 702 O O . THR A 1 94 ? -4.997 -1.527 27.688 1.00 95.81 94 THR A O 1
ATOM 705 N N . CYS A 1 95 ? -6.197 -1.518 29.581 1.00 96.81 95 CYS A N 1
ATOM 706 C CA . CYS A 1 95 ? -7.478 -1.252 28.926 1.00 96.81 95 CYS A CA 1
ATOM 707 C C . CYS A 1 95 ? -7.448 0.066 28.156 1.00 96.81 95 CYS A C 1
ATOM 709 O O . CYS A 1 95 ? -7.872 0.102 27.005 1.00 96.81 95 CYS A O 1
ATOM 711 N N . ASN A 1 96 ? -6.919 1.131 28.764 1.00 96.12 96 ASN A N 1
ATOM 712 C CA . ASN A 1 96 ? -6.798 2.423 28.097 1.00 96.12 96 ASN A CA 1
ATOM 713 C C . ASN A 1 96 ? -5.884 2.333 26.870 1.00 96.12 96 ASN A C 1
ATOM 715 O O . ASN A 1 96 ? -6.285 2.791 25.806 1.00 96.12 96 ASN A O 1
ATOM 719 N N . GLY A 1 97 ? -4.730 1.664 26.972 1.00 96.75 97 GLY A N 1
ATOM 720 C CA . GLY A 1 97 ? -3.844 1.456 25.823 1.00 96.75 97 GLY A CA 1
ATOM 721 C C . GLY A 1 97 ? -4.514 0.677 24.684 1.00 96.75 97 GLY A C 1
ATOM 722 O O . GLY A 1 97 ? -4.428 1.070 23.523 1.00 96.75 97 GLY A O 1
ATOM 723 N N . ILE A 1 98 ? -5.263 -0.384 24.996 1.00 97.75 98 ILE A N 1
ATOM 724 C CA . ILE A 1 98 ? -6.034 -1.140 23.995 1.00 97.75 98 ILE A CA 1
ATOM 725 C C . ILE A 1 98 ? -7.103 -0.256 23.334 1.00 97.75 98 ILE A C 1
ATOM 727 O O . ILE A 1 98 ? -7.214 -0.244 22.108 1.00 97.75 98 ILE A O 1
ATOM 731 N N . LEU A 1 99 ? -7.884 0.487 24.125 1.00 98.00 99 LEU A N 1
ATOM 732 C CA . LEU A 1 99 ? -8.958 1.357 23.633 1.00 98.00 99 LEU A CA 1
ATOM 733 C C . LEU A 1 99 ? -8.416 2.518 22.790 1.00 98.00 99 LEU A C 1
ATOM 735 O O . LEU A 1 99 ? -8.983 2.837 21.747 1.00 98.00 99 LEU A O 1
ATOM 739 N N . ASP A 1 100 ? -7.301 3.124 23.190 1.00 97.88 100 ASP A N 1
ATOM 740 C CA . ASP A 1 100 ? -6.677 4.217 22.446 1.00 97.88 100 ASP A CA 1
ATOM 741 C C . ASP A 1 100 ? -6.081 3.730 21.122 1.00 97.88 100 ASP A C 1
ATOM 743 O O . ASP A 1 100 ? -6.303 4.358 20.081 1.00 97.88 100 ASP A O 1
ATOM 747 N N . ALA A 1 101 ? -5.428 2.562 21.115 1.00 97.62 101 ALA A N 1
ATOM 748 C CA . ALA A 1 101 ? -5.004 1.916 19.876 1.00 97.62 101 ALA A CA 1
ATOM 749 C C . ALA A 1 101 ? -6.215 1.575 18.982 1.00 97.62 101 ALA A C 1
ATOM 751 O O . ALA A 1 101 ? -6.178 1.807 17.773 1.00 97.62 101 ALA A O 1
ATOM 752 N N . ALA A 1 102 ? -7.330 1.111 19.557 1.00 97.81 102 ALA A N 1
ATOM 753 C CA . ALA A 1 102 ? -8.551 0.799 18.810 1.00 97.81 102 ALA A CA 1
ATOM 754 C C . ALA A 1 102 ? -9.174 2.031 18.165 1.00 97.81 102 ALA A C 1
ATOM 756 O O . ALA A 1 102 ? -9.489 2.015 16.974 1.00 97.81 102 ALA A O 1
ATOM 757 N N . ARG A 1 103 ? -9.287 3.129 18.914 1.00 97.00 103 ARG A N 1
ATOM 758 C CA . ARG A 1 103 ? -9.753 4.422 18.399 1.00 97.00 103 ARG A CA 1
ATOM 759 C C . ARG A 1 103 ? -8.853 4.945 17.290 1.00 97.00 103 ARG A C 1
ATOM 761 O O . ARG A 1 103 ? -9.362 5.479 16.305 1.00 97.00 103 ARG A O 1
ATOM 768 N N . ALA A 1 104 ? -7.538 4.787 17.421 1.00 94.31 104 ALA A N 1
ATOM 769 C CA . ALA A 1 104 ? -6.587 5.195 16.394 1.00 94.31 104 ALA A CA 1
ATOM 770 C C . ALA A 1 104 ? -6.743 4.366 15.107 1.00 94.31 104 ALA A C 1
ATOM 772 O O . ALA A 1 104 ? -6.847 4.948 14.022 1.00 94.31 104 ALA A O 1
ATOM 773 N N . ALA A 1 105 ? -6.832 3.036 15.222 1.00 94.69 105 ALA A N 1
ATOM 774 C CA . ALA A 1 105 ? -7.049 2.130 14.092 1.00 94.69 105 ALA A CA 1
ATOM 775 C C . ALA A 1 105 ? -8.400 2.391 13.402 1.00 94.69 105 ALA A C 1
ATOM 777 O O . ALA A 1 105 ? -8.456 2.598 12.189 1.00 94.69 105 ALA A O 1
ATOM 778 N N . TRP A 1 106 ? -9.484 2.495 14.175 1.00 93.56 106 TRP A N 1
ATOM 779 C CA . TRP A 1 106 ? -10.811 2.852 13.668 1.00 93.56 106 TRP A CA 1
ATOM 780 C C . TRP A 1 106 ? -10.827 4.242 13.026 1.00 93.56 106 TRP A C 1
ATOM 782 O O . TRP A 1 106 ? -11.393 4.443 11.954 1.00 93.56 106 TRP A O 1
ATOM 792 N N . GLY A 1 107 ? -10.155 5.217 13.638 1.00 91.25 107 GLY A N 1
ATOM 793 C CA . GLY A 1 107 ? -9.994 6.561 13.093 1.00 91.25 107 GLY A CA 1
ATOM 794 C C . GLY A 1 107 ? -9.269 6.570 11.747 1.00 91.25 107 GLY A C 1
ATOM 795 O O . GLY A 1 107 ? -9.652 7.332 10.859 1.00 91.25 107 GLY A O 1
ATOM 796 N N . ALA A 1 108 ? -8.264 5.712 11.559 1.00 88.06 108 ALA A N 1
ATOM 797 C CA . ALA A 1 108 ? -7.610 5.525 10.265 1.00 88.06 108 ALA A CA 1
ATOM 798 C C . ALA A 1 108 ? -8.577 4.950 9.217 1.00 88.06 108 ALA A C 1
ATOM 800 O O . ALA A 1 108 ? -8.646 5.478 8.105 1.00 88.06 108 ALA A O 1
ATOM 801 N N . ALA A 1 109 ? -9.387 3.954 9.588 1.00 88.94 109 ALA A N 1
ATOM 802 C CA . ALA A 1 109 ? -10.426 3.405 8.717 1.00 88.94 109 ALA A CA 1
ATOM 803 C C . ALA A 1 109 ? -11.474 4.456 8.313 1.00 88.94 109 ALA A C 1
ATOM 805 O O . ALA A 1 109 ? -11.857 4.538 7.145 1.00 88.94 109 ALA A O 1
ATOM 806 N N . ARG A 1 110 ? -11.879 5.327 9.248 1.00 89.12 110 ARG A N 1
ATOM 807 C CA . ARG A 1 110 ? -12.798 6.447 8.982 1.00 89.12 110 ARG A CA 1
ATOM 808 C C . ARG A 1 110 ? -12.196 7.497 8.056 1.00 89.12 110 ARG A C 1
ATOM 810 O O . ARG A 1 110 ? -12.885 7.990 7.173 1.00 89.12 110 ARG A O 1
ATOM 817 N N . ARG A 1 111 ? -10.926 7.869 8.257 1.00 85.19 111 ARG A N 1
ATOM 818 C CA . ARG A 1 111 ? -10.243 8.836 7.379 1.00 85.19 111 ARG A CA 1
ATOM 819 C C . ARG A 1 111 ? -10.147 8.302 5.956 1.00 85.19 111 ARG A C 1
ATOM 821 O O . ARG A 1 111 ? -10.431 9.043 5.024 1.00 85.19 111 ARG A O 1
ATOM 828 N N . ARG A 1 112 ? -9.830 7.014 5.793 1.00 81.81 112 ARG A N 1
ATOM 829 C CA . ARG A 1 112 ? -9.835 6.363 4.477 1.00 81.81 112 ARG A CA 1
ATOM 830 C C . ARG A 1 112 ? -11.220 6.408 3.826 1.00 81.81 112 ARG A C 1
ATOM 832 O O . ARG A 1 112 ? -11.308 6.709 2.642 1.00 81.81 112 ARG A O 1
ATOM 839 N N . ALA A 1 113 ? -12.284 6.234 4.610 1.00 82.25 113 ALA A N 1
ATOM 840 C CA . ALA A 1 113 ? -13.660 6.333 4.123 1.00 82.25 113 ALA A CA 1
ATOM 841 C C . ALA A 1 113 ? -14.066 7.740 3.663 1.00 82.25 113 ALA A C 1
ATOM 843 O O . ALA A 1 113 ? -15.085 7.900 3.007 1.00 82.25 113 ALA A O 1
ATOM 844 N N . GLN A 1 114 ? -13.289 8.774 3.988 1.00 82.38 114 GLN A N 1
ATOM 845 C CA . GLN A 1 114 ? -13.532 10.139 3.511 1.00 82.38 114 GLN A CA 1
ATOM 846 C C . GLN A 1 114 ? -12.827 10.436 2.182 1.00 82.38 114 GLN A C 1
ATOM 848 O O . GLN A 1 114 ? -13.005 11.518 1.623 1.00 82.38 114 GLN A O 1
ATOM 853 N N . VAL A 1 115 ? -12.028 9.496 1.671 1.00 83.81 115 VAL A N 1
ATOM 854 C CA . VAL A 1 115 ? -11.297 9.659 0.418 1.00 83.81 115 VAL A CA 1
ATOM 855 C C . VAL A 1 115 ? -12.191 9.236 -0.744 1.00 83.81 115 VAL A C 1
ATOM 857 O O . VAL A 1 115 ? -12.339 8.051 -1.042 1.00 83.81 115 VAL A O 1
ATOM 860 N N . SER A 1 116 ? -12.765 10.227 -1.420 1.00 85.81 116 SER A N 1
ATOM 861 C CA . SER A 1 116 ? -13.468 10.053 -2.691 1.00 85.81 116 SER A CA 1
ATOM 862 C C . SER A 1 116 ? -12.838 10.938 -3.756 1.00 85.81 116 SER A C 1
ATOM 864 O O . SER A 1 116 ? -12.404 12.056 -3.477 1.00 85.81 116 SER A O 1
ATOM 866 N N . GLY A 1 117 ? -12.814 10.460 -4.994 1.00 84.62 117 GLY A N 1
ATOM 867 C CA . GLY A 1 117 ? -12.275 11.218 -6.115 1.00 84.62 117 GLY A CA 1
ATOM 868 C C . GLY A 1 117 ? -11.651 10.338 -7.180 1.00 84.62 117 GLY A C 1
ATOM 869 O O . GLY A 1 117 ? -11.701 9.111 -7.114 1.00 84.62 117 GLY A O 1
ATOM 870 N N . VAL A 1 118 ? -11.063 10.999 -8.173 1.00 84.81 118 VAL A N 1
ATOM 871 C CA . VAL A 1 118 ? -10.291 10.344 -9.226 1.00 84.81 118 VAL A CA 1
ATOM 872 C C . VAL A 1 118 ? -8.817 10.654 -9.009 1.00 84.81 118 VAL A C 1
ATOM 874 O O . VAL A 1 118 ? -8.425 11.818 -8.898 1.00 84.81 118 VAL A O 1
ATOM 877 N N . PHE A 1 119 ? -8.021 9.599 -8.956 1.00 85.56 119 PHE A N 1
ATOM 878 C CA . PHE A 1 119 ? -6.587 9.611 -8.731 1.00 85.56 119 PHE A CA 1
ATOM 879 C C . PHE A 1 119 ? -5.891 8.960 -9.914 1.00 85.56 119 PHE A C 1
ATOM 881 O O . PHE A 1 119 ? -6.482 8.150 -10.629 1.00 85.56 119 PHE A O 1
ATOM 888 N N . TYR A 1 120 ? -4.638 9.323 -10.132 1.00 85.62 120 TYR A N 1
ATOM 889 C CA . TYR A 1 120 ? -3.918 8.946 -11.330 1.00 85.62 120 TYR A CA 1
ATOM 890 C C . TYR A 1 120 ? -2.537 8.426 -10.979 1.00 85.62 120 TYR A C 1
ATOM 892 O O . TYR A 1 120 ? -1.883 8.900 -10.053 1.00 85.62 120 TYR A O 1
ATOM 900 N N . GLY A 1 121 ? -2.070 7.481 -11.779 1.00 85.94 121 GLY A N 1
ATOM 901 C CA . GLY A 1 121 ? -0.677 7.082 -11.777 1.00 85.94 121 GLY A CA 1
ATOM 902 C C . GLY A 1 121 ? -0.240 6.687 -13.169 1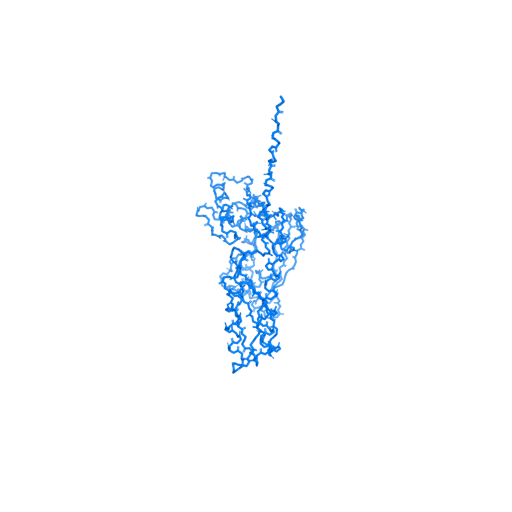.00 85.94 121 GLY A C 1
ATOM 903 O O . GLY A 1 121 ? -1.047 6.280 -14.005 1.00 85.94 121 GLY A O 1
ATOM 904 N N . GLU A 1 122 ? 1.050 6.829 -13.428 1.00 86.38 122 GLU A N 1
ATOM 905 C CA . GLU A 1 122 ? 1.650 6.491 -14.710 1.00 86.38 122 GLU A CA 1
ATOM 906 C C . GLU A 1 122 ? 2.977 5.787 -14.444 1.00 86.38 122 GLU A C 1
ATOM 908 O O . GLU A 1 122 ? 3.783 6.261 -13.647 1.00 86.38 122 GLU A O 1
ATOM 913 N N . ALA A 1 123 ? 3.213 4.657 -15.103 1.00 84.88 123 ALA A N 1
ATOM 914 C CA . ALA A 1 123 ? 4.459 3.918 -14.967 1.00 84.88 123 ALA A CA 1
ATOM 915 C C . ALA A 1 123 ? 4.829 3.210 -16.279 1.00 84.88 123 ALA A C 1
ATOM 917 O O . ALA A 1 123 ? 3.941 2.859 -17.057 1.00 84.88 123 ALA A O 1
ATOM 918 N N . PRO A 1 124 ? 6.126 2.971 -16.539 1.00 84.19 124 PRO A N 1
ATOM 919 C CA . PRO A 1 124 ? 6.577 2.200 -17.696 1.00 84.19 124 PRO A CA 1
ATOM 920 C C . PRO A 1 124 ? 5.912 0.826 -17.786 1.00 84.19 124 PRO A C 1
ATOM 922 O O . PRO A 1 124 ? 5.776 0.127 -16.778 1.00 84.19 124 PRO A O 1
ATOM 925 N N . GLY A 1 125 ? 5.500 0.459 -18.999 1.00 85.25 125 GLY A N 1
ATOM 926 C CA . GLY A 1 125 ? 4.780 -0.772 -19.300 1.00 85.25 125 GLY A CA 1
ATOM 927 C C . GLY A 1 125 ? 5.614 -1.800 -20.048 1.00 85.25 125 GLY A C 1
ATOM 928 O O . GLY A 1 125 ? 6.691 -2.201 -19.612 1.00 85.25 125 GLY A O 1
ATOM 929 N N . PHE A 1 126 ? 5.073 -2.262 -21.179 1.00 84.06 126 PHE A N 1
ATOM 930 C CA . PHE A 1 126 ? 5.726 -3.242 -22.047 1.00 84.06 126 PHE A CA 1
ATOM 931 C C . PHE A 1 126 ? 7.051 -2.718 -22.613 1.00 84.06 126 PHE A C 1
ATOM 933 O O . PHE A 1 126 ? 8.006 -3.482 -22.742 1.00 84.06 126 PHE A O 1
ATOM 940 N N . THR A 1 127 ? 7.124 -1.416 -22.895 1.00 77.75 127 THR A N 1
ATOM 941 C CA . THR A 1 127 ? 8.374 -0.721 -23.211 1.00 77.75 127 THR A CA 1
ATOM 942 C C . THR A 1 127 ? 8.631 0.422 -22.224 1.00 77.75 127 THR A C 1
ATOM 944 O O . THR A 1 127 ? 7.683 0.943 -21.632 1.00 77.75 127 THR A O 1
ATOM 947 N N . PRO A 1 128 ? 9.893 0.861 -22.059 1.00 70.06 128 PRO A N 1
ATOM 948 C CA . PRO A 1 128 ? 10.214 2.030 -21.238 1.00 70.06 128 PRO A CA 1
ATOM 949 C C . PRO A 1 128 ? 9.575 3.333 -21.742 1.00 70.06 128 PRO A C 1
ATOM 951 O O . PRO A 1 128 ? 9.321 4.248 -20.959 1.00 70.06 128 PRO A O 1
ATOM 954 N N . ASP A 1 129 ? 9.314 3.420 -23.048 1.00 75.38 129 ASP A N 1
ATOM 955 C CA . ASP A 1 129 ? 8.804 4.628 -23.694 1.00 75.38 129 ASP A CA 1
ATOM 956 C C . ASP A 1 129 ? 7.283 4.762 -23.651 1.00 75.38 129 ASP A C 1
ATOM 958 O O . ASP A 1 129 ? 6.772 5.884 -23.720 1.00 75.38 129 ASP A O 1
ATOM 962 N N . ASN A 1 130 ? 6.571 3.651 -23.482 1.00 79.25 130 ASN A N 1
ATOM 963 C CA . ASN A 1 130 ? 5.120 3.627 -23.411 1.00 79.25 130 ASN A CA 1
ATOM 964 C C . ASN A 1 130 ? 4.680 3.470 -21.956 1.00 79.25 130 ASN A C 1
ATOM 966 O O . ASN A 1 130 ? 5.011 2.501 -21.267 1.00 79.25 130 ASN A O 1
ATOM 970 N N . LEU A 1 131 ? 3.929 4.456 -21.475 1.00 84.56 131 LEU A N 1
ATOM 971 C CA . LEU A 1 131 ? 3.450 4.476 -20.100 1.00 84.56 131 LEU A CA 1
ATOM 972 C C . LEU A 1 131 ? 2.108 3.758 -20.005 1.00 84.56 131 LEU A C 1
ATOM 974 O O . LEU A 1 131 ? 1.169 4.089 -20.731 1.00 84.56 131 LEU A O 1
ATOM 978 N N . VAL A 1 132 ? 2.008 2.836 -19.050 1.00 90.81 132 VAL A N 1
ATOM 979 C CA . VAL A 1 132 ? 0.725 2.403 -18.507 1.00 90.81 132 VAL A CA 1
ATOM 980 C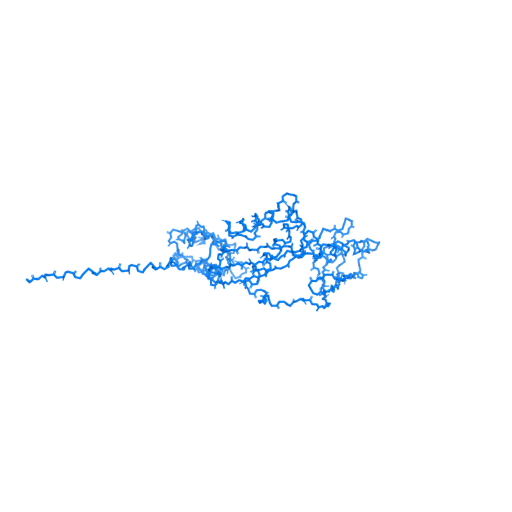 C . VAL A 1 132 ? 0.206 3.533 -17.632 1.00 90.81 132 VAL A C 1
ATOM 982 O O . VAL A 1 132 ? 0.849 3.923 -16.659 1.00 90.81 132 VAL A O 1
ATOM 985 N N . ARG A 1 133 ? -0.963 4.055 -17.975 1.00 91.19 133 ARG A N 1
ATOM 986 C CA . ARG A 1 133 ? -1.674 5.084 -17.222 1.00 91.19 133 ARG A CA 1
ATOM 987 C C . ARG A 1 133 ? -2.855 4.445 -16.529 1.00 91.19 133 ARG A C 1
ATOM 989 O O . ARG A 1 133 ? -3.593 3.703 -17.168 1.00 91.19 133 ARG A O 1
ATOM 996 N N . VAL A 1 134 ? -3.034 4.743 -15.251 1.00 94.62 134 VAL A N 1
ATOM 997 C CA . VAL A 1 134 ? -4.145 4.271 -14.428 1.00 94.62 134 VAL A CA 1
ATOM 998 C C . VAL A 1 134 ? -4.946 5.473 -13.945 1.00 94.62 134 VAL A C 1
ATOM 1000 O O . VAL A 1 134 ? -4.385 6.419 -13.401 1.00 94.62 134 VAL A O 1
ATOM 1003 N N . SER A 1 135 ? -6.262 5.412 -14.131 1.00 91.31 135 SER A N 1
ATOM 1004 C CA . SER A 1 135 ? -7.258 6.284 -13.515 1.00 91.31 135 SER A CA 1
ATOM 1005 C C . SER A 1 135 ? -8.035 5.462 -12.489 1.00 91.31 135 SER A C 1
ATOM 1007 O O . SER A 1 135 ? -8.769 4.533 -12.837 1.00 91.31 135 SER A O 1
ATOM 1009 N N . LEU A 1 136 ? -7.833 5.776 -11.215 1.00 93.31 136 LEU A N 1
ATOM 1010 C CA . LEU A 1 136 ? -8.457 5.134 -10.068 1.00 93.31 136 LEU A CA 1
ATOM 1011 C C . LEU A 1 136 ? -9.591 6.020 -9.558 1.00 93.31 136 LEU A C 1
ATOM 1013 O O . LEU A 1 136 ? -9.356 7.153 -9.156 1.00 93.31 136 LEU A O 1
ATOM 1017 N N . THR A 1 137 ? -10.814 5.502 -9.511 1.00 89.94 137 THR A N 1
ATOM 1018 C CA . THR A 1 137 ? -11.924 6.164 -8.818 1.00 89.94 137 THR A CA 1
ATOM 1019 C C . THR A 1 137 ? -12.131 5.522 -7.458 1.00 89.94 137 THR A C 1
ATOM 1021 O O . THR A 1 137 ? -12.417 4.323 -7.369 1.00 89.94 137 THR A O 1
ATOM 1024 N N . LEU A 1 138 ? -12.015 6.335 -6.410 1.00 90.75 138 LEU A N 1
ATOM 1025 C CA . LEU A 1 138 ? -12.422 5.965 -5.064 1.00 90.75 138 LEU A CA 1
ATOM 1026 C C . LEU A 1 138 ? -13.766 6.601 -4.734 1.00 90.75 138 LEU A C 1
ATOM 1028 O O . LEU A 1 138 ? -13.988 7.784 -5.000 1.00 90.75 138 LEU A O 1
ATOM 1032 N N . ASP A 1 139 ? -14.635 5.808 -4.125 1.00 86.00 139 ASP A N 1
ATOM 1033 C CA . ASP A 1 139 ? -15.839 6.284 -3.458 1.00 86.00 139 ASP A CA 1
ATOM 1034 C C . ASP A 1 139 ? -15.837 5.741 -2.035 1.00 86.00 139 ASP A C 1
ATOM 1036 O O . ASP A 1 139 ? -15.835 4.526 -1.823 1.00 86.00 139 ASP A O 1
ATOM 1040 N N . GLU A 1 140 ? -15.763 6.642 -1.063 1.00 82.19 140 GLU A N 1
ATOM 1041 C CA . GLU A 1 140 ? -15.682 6.316 0.360 1.00 82.19 140 GLU A CA 1
ATOM 1042 C C . GLU A 1 140 ? -14.517 5.358 0.677 1.00 82.19 140 GLU A C 1
ATOM 1044 O O . GLU A 1 140 ? -14.644 4.372 1.412 1.00 82.19 140 GLU A O 1
ATOM 1049 N N . GLY A 1 141 ? -13.365 5.602 0.047 1.00 83.31 141 GLY A N 1
ATOM 1050 C CA . GLY A 1 141 ? -12.166 4.775 0.162 1.00 83.31 141 GLY A CA 1
ATOM 1051 C C . GLY A 1 141 ? -12.231 3.420 -0.555 1.00 83.31 141 GLY A C 1
ATOM 1052 O O . GLY A 1 141 ? -11.235 2.693 -0.531 1.00 83.31 141 GLY A O 1
ATOM 1053 N N . ARG A 1 142 ? -13.355 3.071 -1.202 1.00 86.31 142 ARG A N 1
ATOM 1054 C CA . ARG A 1 142 ? -13.502 1.849 -2.009 1.00 86.31 142 ARG A CA 1
ATOM 1055 C C . ARG A 1 142 ? -13.127 2.096 -3.462 1.00 86.31 142 ARG A C 1
ATOM 1057 O O . ARG A 1 142 ? -13.558 3.079 -4.061 1.00 86.31 142 ARG A O 1
ATOM 1064 N N . ILE A 1 143 ? -12.398 1.157 -4.052 1.00 91.12 143 ILE A N 1
ATOM 1065 C CA . ILE A 1 143 ? -12.089 1.121 -5.480 1.00 91.12 143 ILE A CA 1
ATOM 1066 C C . ILE A 1 143 ? -13.372 0.791 -6.246 1.00 91.12 143 ILE A C 1
ATOM 1068 O O . ILE A 1 143 ? -13.822 -0.350 -6.268 1.00 91.12 143 ILE A O 1
ATOM 1072 N N . THR A 1 144 ? -13.976 1.795 -6.879 1.00 92.75 144 THR A N 1
ATOM 1073 C CA . THR A 1 144 ? -15.208 1.614 -7.672 1.00 92.75 144 THR A CA 1
ATOM 1074 C C . THR A 1 144 ? -14.938 1.507 -9.162 1.00 92.75 144 THR A C 1
ATOM 1076 O O . THR A 1 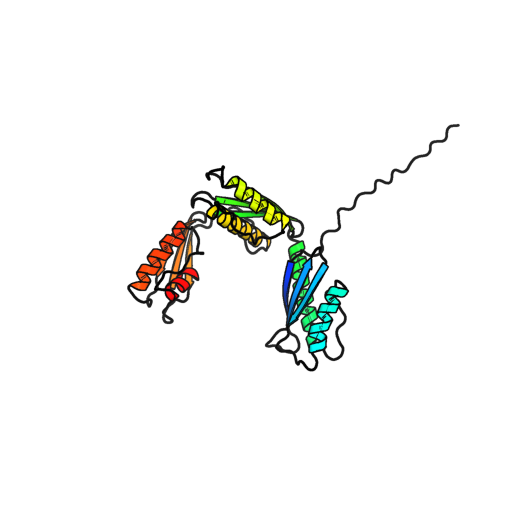144 ? -15.743 0.949 -9.908 1.00 92.75 144 THR A O 1
ATOM 1079 N N . ARG A 1 145 ? -13.798 2.035 -9.613 1.00 94.38 145 ARG A N 1
ATOM 1080 C CA . ARG A 1 145 ? -13.379 1.966 -11.008 1.00 94.38 145 ARG A CA 1
ATOM 1081 C C . ARG A 1 145 ? -11.867 2.040 -11.099 1.00 94.38 145 ARG A C 1
ATOM 1083 O O . ARG A 1 145 ? -11.248 2.876 -10.447 1.00 94.38 145 ARG A O 1
ATOM 1090 N N . VAL A 1 146 ? -11.300 1.211 -11.965 1.00 97.31 146 VAL A N 1
ATOM 1091 C CA . VAL A 1 146 ? -9.912 1.337 -12.404 1.00 97.31 146 VAL A CA 1
ATOM 1092 C C . VAL A 1 146 ? -9.897 1.267 -13.918 1.00 97.31 146 VAL A C 1
ATOM 1094 O O . VAL A 1 146 ? -10.271 0.252 -14.502 1.00 97.31 146 VAL A O 1
ATOM 1097 N N . GLU A 1 147 ? -9.467 2.337 -14.566 1.00 93.75 147 GLU A N 1
ATOM 1098 C CA . GLU A 1 147 ? -9.251 2.362 -16.010 1.00 93.75 147 GLU A CA 1
ATOM 1099 C C . GLU A 1 147 ? -7.765 2.416 -16.282 1.00 93.75 147 GLU A C 1
ATOM 1101 O O . GLU A 1 147 ? -7.059 3.203 -15.656 1.00 93.75 147 GLU A O 1
ATOM 1106 N N . ALA A 1 148 ? -7.297 1.595 -17.216 1.00 94.38 148 ALA A N 1
ATOM 1107 C CA . ALA A 1 148 ? -5.906 1.613 -17.610 1.00 94.38 148 ALA A CA 1
ATOM 1108 C C . ALA A 1 148 ? -5.738 1.609 -19.123 1.00 94.38 148 ALA A C 1
ATOM 1110 O O . ALA A 1 148 ? -6.471 0.931 -19.848 1.00 94.38 148 ALA A O 1
ATOM 1111 N N . SER A 1 149 ? -4.746 2.361 -19.584 1.00 91.88 149 SER A N 1
ATOM 1112 C CA . SER A 1 149 ? -4.340 2.428 -20.983 1.00 91.88 149 SER A CA 1
ATOM 1113 C C . SER A 1 149 ? -2.821 2.390 -21.090 1.00 91.88 149 SER A C 1
ATOM 1115 O O . SER A 1 149 ? -2.115 2.827 -20.188 1.00 91.88 149 SER A O 1
ATOM 1117 N N . ALA A 1 150 ? -2.314 1.858 -22.195 1.00 89.62 150 ALA A N 1
ATOM 1118 C CA . ALA A 1 150 ? -0.897 1.887 -22.531 1.00 89.62 150 ALA A CA 1
ATOM 1119 C C . ALA A 1 150 ? -0.772 2.250 -24.011 1.00 89.62 150 ALA A C 1
ATOM 1121 O O . ALA A 1 150 ? -0.820 1.395 -24.894 1.00 89.62 150 ALA A O 1
ATOM 1122 N N . GLU A 1 151 ? -0.730 3.552 -24.289 1.00 84.62 151 GLU A N 1
ATOM 1123 C CA . GLU A 1 151 ? -0.637 4.051 -25.661 1.00 84.62 151 GLU A CA 1
ATOM 1124 C C . GLU A 1 151 ? 0.705 3.657 -26.288 1.00 84.62 151 GLU A C 1
ATOM 1126 O O . GLU A 1 151 ? 1.751 3.775 -25.656 1.00 84.62 151 GLU A O 1
ATOM 1131 N N . GLY A 1 152 ? 0.669 3.197 -27.541 1.00 79.44 152 GLY A N 1
ATOM 1132 C CA . GLY A 1 152 ? 1.862 2.783 -28.286 1.00 79.44 152 GLY A CA 1
ATOM 1133 C C . GLY A 1 152 ? 2.286 1.328 -28.068 1.00 79.44 152 GLY A C 1
ATOM 1134 O O . GLY A 1 152 ? 3.123 0.834 -28.825 1.00 79.44 152 GLY A O 1
ATOM 1135 N N . ASP A 1 153 ? 1.705 0.627 -27.091 1.00 81.12 153 ASP A N 1
ATOM 1136 C CA . ASP A 1 153 ? 1.975 -0.790 -26.852 1.00 81.12 153 ASP A CA 1
ATOM 1137 C C . ASP A 1 153 ? 1.122 -1.716 -27.749 1.00 81.12 153 ASP A C 1
ATOM 1139 O O . ASP A 1 153 ? 0.029 -1.339 -28.187 1.00 81.12 153 ASP A O 1
ATOM 1143 N N . PRO A 1 154 ? 1.576 -2.955 -28.030 1.00 80.75 154 PRO A N 1
ATOM 1144 C CA . PRO A 1 154 ? 0.824 -3.901 -28.854 1.00 80.75 154 PRO A CA 1
ATOM 1145 C C . PRO A 1 154 ? -0.496 -4.324 -28.194 1.00 80.75 154 PRO A C 1
ATOM 1147 O O . PRO A 1 154 ? -0.523 -4.963 -27.141 1.00 80.75 154 PRO A O 1
ATOM 1150 N N . VAL A 1 155 ? -1.608 -3.993 -28.851 1.00 80.12 155 VAL A N 1
ATOM 1151 C CA . VAL A 1 155 ? -2.960 -4.082 -28.274 1.00 80.12 155 VAL A CA 1
ATOM 1152 C C . VAL A 1 155 ? -3.365 -5.518 -27.913 1.00 80.12 155 VAL A C 1
ATOM 1154 O O . VAL A 1 155 ? -4.015 -5.721 -26.887 1.00 80.12 155 VAL A O 1
ATOM 1157 N N . ASP A 1 156 ? -2.950 -6.508 -28.709 1.00 81.62 156 ASP A N 1
ATOM 1158 C CA . ASP A 1 156 ? -3.463 -7.887 -28.651 1.00 81.62 156 ASP A CA 1
ATOM 1159 C C . ASP A 1 156 ? -3.236 -8.595 -27.306 1.00 81.62 156 ASP A C 1
ATOM 1161 O O . ASP A 1 156 ? -4.035 -9.445 -26.917 1.00 81.62 156 ASP A O 1
ATOM 1165 N N . TYR A 1 157 ? -2.170 -8.250 -26.580 1.00 77.81 157 TYR A N 1
ATOM 1166 C CA . TYR A 1 157 ? -1.849 -8.849 -25.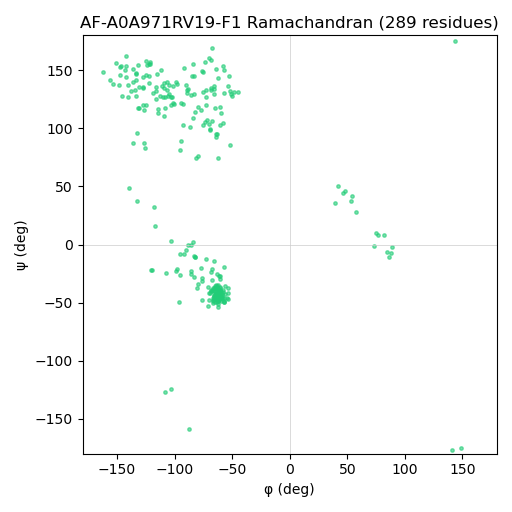276 1.00 77.81 157 TYR A CA 1
ATOM 1167 C C . TYR A 1 157 ? -1.785 -7.836 -24.131 1.00 77.81 157 TYR A C 1
ATOM 1169 O O . TYR A 1 157 ? -1.994 -8.214 -22.978 1.00 77.81 157 TYR A O 1
ATOM 1177 N N . VAL A 1 158 ? -1.574 -6.550 -24.420 1.00 88.25 158 VAL A N 1
ATOM 1178 C CA . VAL A 1 158 ? -1.556 -5.499 -23.394 1.00 88.25 158 VAL A CA 1
ATOM 1179 C C . VAL A 1 158 ? -2.966 -5.145 -22.931 1.00 88.25 158 VAL A C 1
ATOM 1181 O O . VAL A 1 158 ? -3.228 -5.137 -21.729 1.00 88.25 158 VAL A O 1
ATOM 1184 N N . GLN A 1 159 ? -3.906 -4.926 -23.854 1.00 91.25 159 GLN A N 1
ATOM 1185 C CA . GLN A 1 159 ? -5.259 -4.497 -23.492 1.00 91.25 159 GLN A CA 1
ATOM 1186 C C . GLN A 1 159 ? -6.029 -5.543 -22.662 1.00 91.25 159 GLN A C 1
ATOM 1188 O O . GLN A 1 159 ? -6.657 -5.149 -21.673 1.00 91.25 159 GLN A O 1
ATOM 1193 N N . PRO A 1 160 ? -5.983 -6.856 -22.982 1.00 94.06 160 PRO A N 1
ATOM 1194 C CA . PRO A 1 160 ? -6.624 -7.869 -22.145 1.00 94.06 160 PRO A CA 1
ATOM 1195 C C . PRO A 1 160 ? -6.030 -7.936 -20.735 1.00 94.06 160 PRO A C 1
ATOM 1197 O O . PRO A 1 160 ? -6.774 -8.099 -19.769 1.00 94.06 160 PRO A O 1
ATOM 1200 N N . ALA A 1 161 ? -4.707 -7.774 -20.604 1.00 94.31 161 ALA A N 1
ATOM 1201 C CA . ALA A 1 161 ? -4.043 -7.794 -19.306 1.00 94.31 161 ALA A CA 1
ATOM 1202 C C . ALA A 1 161 ? -4.452 -6.595 -18.437 1.00 94.31 161 ALA A C 1
ATOM 1204 O O . ALA A 1 161 ? -4.805 -6.775 -17.273 1.00 94.31 161 ALA A O 1
ATOM 1205 N N . LEU A 1 162 ? -4.473 -5.387 -19.010 1.00 95.81 162 LEU A N 1
ATOM 1206 C CA . LEU A 1 162 ? -4.925 -4.182 -18.310 1.00 95.81 162 LEU A CA 1
ATOM 1207 C C . LEU A 1 162 ? -6.387 -4.297 -17.859 1.00 95.81 162 LEU A C 1
ATOM 1209 O O . LEU A 1 162 ? -6.695 -3.966 -16.718 1.00 95.81 162 LEU A O 1
ATOM 1213 N N . LEU A 1 163 ? -7.275 -4.817 -18.715 1.00 95.81 163 LEU A N 1
ATOM 1214 C CA . LEU A 1 163 ? -8.688 -5.001 -18.373 1.00 95.81 163 LEU A CA 1
ATOM 1215 C C . LEU A 1 163 ? -8.881 -5.987 -17.212 1.00 95.81 163 LEU A C 1
ATOM 1217 O O . LEU A 1 163 ? -9.654 -5.718 -16.293 1.00 95.81 163 LEU A O 1
ATOM 1221 N N . GLU A 1 164 ? -8.180 -7.122 -17.240 1.00 96.69 164 GLU A N 1
ATOM 1222 C CA . GLU A 1 164 ? -8.276 -8.132 -16.184 1.00 96.69 164 GLU A CA 1
ATOM 1223 C C . GLU A 1 164 ? -7.689 -7.628 -14.856 1.00 96.69 164 GLU A C 1
ATOM 1225 O O . GLU A 1 164 ? -8.290 -7.854 -13.806 1.00 96.69 164 GLU A O 1
ATOM 1230 N N . LEU A 1 165 ? -6.566 -6.901 -14.876 1.00 97.62 165 LEU A N 1
ATOM 1231 C CA . LEU A 1 165 ? -5.992 -6.291 -13.669 1.00 97.62 165 LEU A CA 1
ATOM 1232 C C . LEU A 1 165 ? -6.905 -5.208 -13.084 1.00 97.62 165 LEU A C 1
ATOM 1234 O O . LEU A 1 165 ? -7.157 -5.217 -11.880 1.00 97.62 165 LEU A O 1
ATOM 1238 N N . SER A 1 166 ? -7.461 -4.335 -13.930 1.00 97.81 166 SER A N 1
ATOM 1239 C CA . SER A 1 166 ? -8.480 -3.355 -13.541 1.00 97.81 166 SER A CA 1
ATOM 1240 C C . SER A 1 166 ? -9.670 -4.015 -12.852 1.00 97.81 166 SER A C 1
ATOM 1242 O O . SER A 1 166 ? -10.098 -3.568 -11.789 1.00 97.81 166 SER A O 1
ATOM 1244 N N . ARG A 1 167 ? -10.187 -5.106 -13.429 1.00 97.56 167 ARG A N 1
ATOM 1245 C CA . ARG A 1 167 ? -11.307 -5.858 -12.857 1.00 97.56 167 ARG A CA 1
ATOM 1246 C C . ARG A 1 167 ? -10.947 -6.448 -11.495 1.00 97.56 167 ARG A C 1
ATOM 1248 O O . ARG A 1 167 ? -11.704 -6.266 -10.553 1.00 97.56 167 ARG A O 1
ATOM 1255 N N . ARG A 1 168 ? -9.785 -7.099 -11.361 1.00 97.31 168 ARG A N 1
ATOM 1256 C CA . ARG A 1 168 ? -9.331 -7.666 -10.077 1.00 97.31 168 ARG A CA 1
ATOM 1257 C C . ARG A 1 168 ? -9.156 -6.602 -8.997 1.00 97.31 168 ARG A C 1
ATOM 1259 O O . ARG A 1 168 ? -9.529 -6.850 -7.856 1.00 97.31 168 ARG A O 1
ATOM 1266 N N . ALA A 1 169 ? -8.620 -5.433 -9.348 1.00 95.69 169 ALA A N 1
ATOM 1267 C CA . ALA A 1 169 ? -8.465 -4.328 -8.405 1.00 95.69 169 ALA A CA 1
ATOM 1268 C C . ALA A 1 169 ? -9.814 -3.890 -7.815 1.00 95.69 169 ALA A C 1
ATOM 1270 O O . ALA A 1 169 ? -9.909 -3.667 -6.611 1.00 95.69 169 ALA A O 1
ATOM 1271 N N . VAL A 1 170 ? -10.854 -3.808 -8.654 1.00 95.12 170 VAL A N 1
ATOM 1272 C CA . VAL A 1 170 ? -12.224 -3.475 -8.236 1.00 95.12 170 VAL A CA 1
ATOM 1273 C C . VAL A 1 170 ? -12.849 -4.626 -7.443 1.00 95.12 170 VAL A C 1
ATOM 1275 O O . VAL A 1 170 ? -13.293 -4.416 -6.319 1.00 95.12 170 VAL A O 1
ATOM 1278 N N . ASP A 1 171 ? -12.841 -5.845 -7.991 1.00 91.88 171 ASP A N 1
ATOM 1279 C CA . ASP A 1 171 ? -13.512 -7.015 -7.406 1.00 91.88 171 ASP A CA 1
ATOM 1280 C C . ASP A 1 171 ? -12.976 -7.369 -6.013 1.00 91.88 171 ASP A C 1
ATOM 1282 O O . ASP A 1 171 ? -13.737 -7.784 -5.141 1.00 91.88 171 ASP A O 1
ATOM 1286 N N . PHE A 1 172 ? -11.669 -7.198 -5.801 1.00 89.38 172 PHE A N 1
ATOM 1287 C CA . PHE A 1 172 ? -11.008 -7.479 -4.526 1.00 89.38 172 PHE A CA 1
ATOM 1288 C C . PHE A 1 172 ? -10.693 -6.218 -3.715 1.00 89.38 172 PHE A C 1
ATOM 1290 O O . PHE A 1 172 ? -10.074 -6.327 -2.659 1.00 89.38 172 PHE A O 1
ATOM 1297 N N . ASN A 1 173 ? -11.086 -5.033 -4.199 1.00 87.88 173 ASN A N 1
ATOM 1298 C CA . ASN A 1 173 ? -10.802 -3.740 -3.572 1.00 87.88 173 ASN A CA 1
ATOM 1299 C C . ASN A 1 173 ? -9.326 -3.600 -3.126 1.00 87.88 173 ASN A C 1
ATOM 1301 O O . ASN A 1 173 ? -9.028 -3.175 -2.009 1.00 87.88 173 ASN A O 1
ATOM 1305 N N . THR A 1 174 ? -8.388 -4.013 -3.985 1.00 88.88 174 THR A N 1
ATOM 1306 C CA . THR A 1 174 ? -6.968 -4.173 -3.631 1.00 88.88 174 THR A CA 1
ATOM 1307 C C . THR A 1 174 ? -6.027 -3.565 -4.665 1.00 88.88 174 THR A C 1
ATOM 1309 O O . THR A 1 174 ? -6.280 -3.599 -5.869 1.00 88.88 174 THR A O 1
ATOM 1312 N N . GLY A 1 175 ? -4.896 -3.041 -4.182 1.00 87.69 175 GLY A N 1
ATOM 1313 C CA . GLY A 1 175 ? -3.736 -2.692 -5.008 1.00 87.69 175 GLY A CA 1
ATOM 1314 C C . GLY A 1 175 ? -2.702 -3.818 -5.126 1.00 87.69 175 GLY A C 1
ATOM 1315 O O . GLY A 1 175 ? -1.758 -3.697 -5.902 1.00 87.69 175 GLY A O 1
ATOM 1316 N N . GLN A 1 176 ? -2.857 -4.902 -4.357 1.00 88.94 176 GLN A N 1
ATOM 1317 C CA . GLN A 1 176 ? -1.959 -6.058 -4.369 1.00 88.94 176 GLN A CA 1
ATOM 1318 C C . GLN A 1 176 ? -2.495 -7.094 -5.353 1.00 88.94 176 GLN A C 1
ATOM 1320 O O . GLN A 1 176 ? -3.471 -7.787 -5.072 1.00 88.94 176 GLN A O 1
ATOM 1325 N N . LEU A 1 177 ? -1.875 -7.161 -6.525 1.00 93.25 177 LEU A N 1
ATOM 1326 C CA . LEU A 1 177 ? -2.287 -8.033 -7.616 1.00 93.25 177 LEU A CA 1
ATOM 1327 C C . LEU A 1 177 ? -1.120 -8.917 -8.045 1.00 93.25 177 LEU A C 1
ATOM 1329 O O . LEU A 1 177 ? 0.044 -8.576 -7.851 1.00 93.25 177 LEU A O 1
ATOM 1333 N N . ASP A 1 178 ? -1.446 -10.033 -8.683 1.00 94.38 178 ASP A N 1
ATOM 1334 C CA . ASP A 1 178 ? -0.452 -10.878 -9.331 1.00 94.38 178 ASP A CA 1
ATOM 1335 C C . ASP A 1 178 ? -0.276 -10.498 -10.798 1.00 94.38 178 ASP A C 1
ATOM 1337 O O . ASP A 1 178 ? -1.208 -10.053 -11.477 1.00 94.38 178 ASP A O 1
ATOM 1341 N N . VAL A 1 179 ? 0.927 -10.745 -11.315 1.00 94.25 179 VAL A N 1
ATOM 1342 C CA . VAL A 1 179 ? 1.217 -10.590 -12.742 1.00 94.25 179 VAL A CA 1
ATOM 1343 C C . VAL A 1 179 ? 0.375 -11.544 -13.592 1.00 94.25 179 VAL A C 1
ATOM 1345 O O . VAL A 1 179 ? 0.158 -12.704 -13.238 1.00 94.25 179 VAL A O 1
ATOM 1348 N N . ILE A 1 180 ? -0.049 -11.081 -14.769 1.00 92.00 180 ILE A N 1
ATOM 1349 C CA . ILE A 1 180 ? -0.689 -11.935 -15.772 1.00 92.00 180 ILE A CA 1
ATOM 1350 C C . ILE A 1 180 ? 0.393 -12.597 -16.628 1.00 92.00 180 ILE A C 1
ATOM 1352 O O . ILE A 1 180 ? 1.281 -11.932 -17.171 1.00 92.00 180 ILE A O 1
ATOM 1356 N N . ALA A 1 181 ? 0.310 -13.922 -16.767 1.00 89.88 181 ALA A N 1
ATOM 1357 C CA . ALA A 1 181 ? 1.225 -14.692 -17.601 1.00 89.88 181 ALA A CA 1
ATOM 1358 C C . ALA A 1 181 ? 1.216 -14.176 -19.052 1.00 89.88 181 ALA A C 1
ATOM 1360 O O . ALA A 1 181 ? 0.158 -13.992 -19.649 1.00 89.88 181 ALA A O 1
ATOM 1361 N N . GLY A 1 182 ? 2.403 -13.936 -19.614 1.00 87.44 182 GLY A N 1
ATOM 1362 C CA . GLY A 1 182 ? 2.562 -13.365 -20.957 1.00 87.44 182 GLY A CA 1
ATOM 1363 C C . GLY A 1 182 ? 2.488 -11.833 -21.027 1.00 87.44 182 GLY A C 1
ATOM 1364 O O . GLY A 1 182 ? 2.806 -11.275 -22.070 1.00 87.44 182 GLY A O 1
ATOM 1365 N N . ALA A 1 183 ? 2.155 -11.147 -19.927 1.00 90.62 183 ALA A N 1
ATOM 1366 C CA . ALA A 1 183 ? 2.074 -9.685 -19.848 1.00 90.62 183 ALA A CA 1
ATOM 1367 C C . ALA A 1 183 ? 2.798 -9.129 -18.605 1.00 90.62 183 ALA A C 1
ATOM 1369 O O . ALA A 1 183 ? 2.336 -8.182 -17.968 1.00 90.62 183 ALA A O 1
ATOM 1370 N N . THR A 1 184 ? 3.934 -9.726 -18.227 1.00 90.94 184 THR A N 1
ATOM 1371 C CA . THR A 1 184 ? 4.648 -9.419 -16.974 1.00 90.94 184 THR A CA 1
ATOM 1372 C C . THR A 1 184 ? 5.037 -7.944 -16.847 1.00 90.94 184 THR A C 1
ATOM 1374 O O . THR A 1 184 ? 4.816 -7.349 -15.794 1.00 90.94 184 THR A O 1
ATOM 1377 N N . LEU A 1 185 ? 5.595 -7.345 -17.905 1.00 90.00 185 LEU A N 1
ATOM 1378 C CA . LEU A 1 185 ? 6.053 -5.948 -17.892 1.00 90.00 185 LEU A CA 1
ATOM 1379 C C . LEU A 1 185 ? 4.878 -4.973 -17.751 1.00 90.00 185 LEU A C 1
ATOM 1381 O O . LEU A 1 185 ? 4.853 -4.165 -16.828 1.00 90.00 185 LEU A O 1
ATOM 1385 N N . THR A 1 186 ? 3.845 -5.140 -18.579 1.00 92.25 186 THR A N 1
ATOM 1386 C CA . THR A 1 186 ? 2.583 -4.395 -18.480 1.00 92.25 186 THR A CA 1
ATOM 1387 C C . THR A 1 186 ? 1.931 -4.544 -17.107 1.00 92.25 186 THR A C 1
ATOM 1389 O O . THR A 1 186 ? 1.471 -3.557 -16.545 1.00 92.25 186 THR A O 1
ATOM 1392 N N . SER A 1 187 ? 1.918 -5.756 -16.539 1.00 94.62 187 SER A N 1
ATOM 1393 C CA . SER A 1 187 ? 1.319 -6.005 -15.223 1.00 94.62 187 SER A CA 1
ATOM 1394 C C . SER A 1 187 ? 2.045 -5.236 -14.119 1.00 94.62 187 SER A C 1
ATOM 1396 O O . SER A 1 187 ? 1.404 -4.634 -13.262 1.00 94.62 187 SER A O 1
ATOM 1398 N N . ARG A 1 188 ? 3.384 -5.213 -14.156 1.00 92.50 188 ARG A N 1
ATOM 1399 C CA . ARG A 1 188 ? 4.197 -4.423 -13.219 1.00 92.50 188 ARG A CA 1
ATOM 1400 C C . ARG A 1 188 ? 3.972 -2.924 -13.399 1.00 92.50 188 ARG A C 1
ATOM 1402 O O . ARG A 1 188 ? 3.790 -2.234 -12.401 1.00 92.50 188 ARG A O 1
ATOM 1409 N N . GLY A 1 189 ? 3.916 -2.444 -14.642 1.00 91.81 189 GLY A N 1
ATOM 1410 C CA . GLY A 1 189 ? 3.571 -1.054 -14.948 1.00 91.81 189 GLY A CA 1
ATOM 1411 C C . GLY A 1 189 ? 2.210 -0.660 -14.376 1.00 91.81 189 GLY A C 1
ATOM 1412 O O . GLY A 1 189 ? 2.106 0.318 -13.644 1.00 91.81 189 GLY A O 1
ATOM 1413 N N . PHE A 1 190 ? 1.181 -1.479 -14.605 1.00 95.12 190 PHE A N 1
ATOM 1414 C CA . PHE A 1 190 ? -0.148 -1.273 -14.030 1.00 95.12 190 PHE A CA 1
ATOM 1415 C C . PHE A 1 190 ? -0.119 -1.202 -12.499 1.00 95.12 190 PHE A C 1
ATOM 1417 O O . PHE A 1 190 ? -0.666 -0.265 -11.929 1.00 95.12 190 PHE A O 1
ATOM 1424 N N . MET A 1 191 ? 0.524 -2.160 -11.822 1.00 94.69 191 MET A N 1
ATOM 1425 C CA . MET A 1 191 ? 0.566 -2.191 -10.354 1.00 94.69 191 MET A CA 1
ATOM 1426 C C . MET A 1 191 ? 1.292 -0.980 -9.765 1.00 94.69 191 MET A C 1
ATOM 1428 O O . MET A 1 191 ? 0.842 -0.424 -8.766 1.00 94.69 191 MET A O 1
ATOM 1432 N N . ARG A 1 192 ? 2.378 -0.529 -10.404 1.00 90.56 192 ARG A N 1
ATOM 1433 C CA . ARG A 1 192 ? 3.091 0.694 -10.008 1.00 90.56 192 ARG A CA 1
ATOM 1434 C C . ARG A 1 192 ? 2.223 1.936 -10.203 1.00 90.56 192 ARG A C 1
ATOM 1436 O O . ARG A 1 192 ? 2.104 2.738 -9.284 1.00 90.56 192 ARG A O 1
ATOM 1443 N N . ALA A 1 193 ? 1.567 2.063 -11.354 1.00 91.56 193 ALA A N 1
ATOM 1444 C CA . ALA A 1 193 ? 0.649 3.165 -11.627 1.00 91.56 193 ALA A CA 1
ATOM 1445 C C . ALA A 1 193 ? -0.549 3.169 -10.654 1.00 91.56 193 ALA A C 1
ATOM 1447 O O . ALA A 1 193 ? -0.909 4.211 -10.112 1.00 91.56 193 ALA A O 1
ATOM 1448 N N . LEU A 1 194 ? -1.132 2.006 -10.353 1.00 94.50 194 LEU A N 1
ATOM 1449 C CA . LEU A 1 194 ? -2.201 1.881 -9.361 1.00 94.50 194 LEU A CA 1
ATOM 1450 C C . LEU A 1 194 ? -1.721 2.271 -7.957 1.00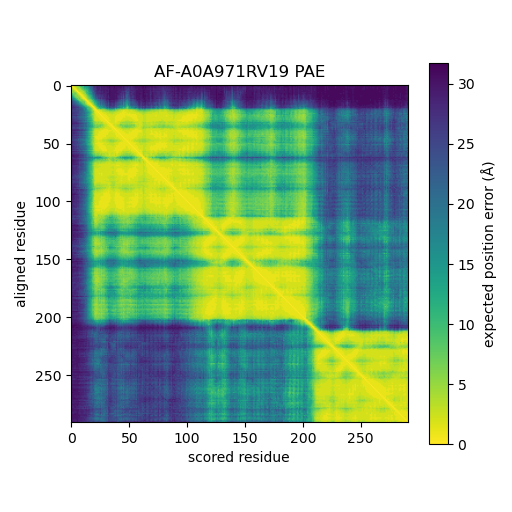 94.50 194 LEU A C 1
ATOM 1452 O O . LEU A 1 194 ? -2.434 2.975 -7.245 1.00 94.50 194 LEU A O 1
ATOM 1456 N N . ARG A 1 195 ? -0.505 1.863 -7.572 1.00 90.00 195 ARG A N 1
ATOM 1457 C CA . ARG A 1 195 ? 0.109 2.266 -6.303 1.00 90.00 195 ARG A CA 1
ATOM 1458 C C . ARG A 1 195 ? 0.281 3.779 -6.212 1.00 90.00 195 ARG A C 1
ATOM 1460 O O . ARG A 1 195 ? -0.159 4.358 -5.232 1.00 90.00 195 ARG A O 1
ATOM 1467 N N . MET A 1 196 ? 0.807 4.427 -7.250 1.00 84.69 196 MET A N 1
ATOM 1468 C CA . MET A 1 196 ? 0.924 5.891 -7.282 1.00 84.69 196 MET A CA 1
ATOM 1469 C C . MET A 1 196 ? -0.434 6.585 -7.115 1.00 84.69 196 MET A C 1
ATOM 1471 O O . MET A 1 196 ? -0.536 7.564 -6.381 1.00 84.69 196 MET A O 1
ATOM 1475 N N . ALA A 1 197 ? -1.490 6.065 -7.747 1.00 88.31 197 ALA A N 1
ATOM 1476 C CA . ALA A 1 197 ? -2.837 6.607 -7.584 1.00 88.31 197 ALA A CA 1
ATOM 1477 C C . ALA A 1 197 ? -3.369 6.430 -6.146 1.00 88.31 197 ALA A C 1
ATOM 1479 O O . ALA A 1 197 ? -4.033 7.321 -5.617 1.00 88.31 197 ALA A O 1
ATOM 1480 N N . LEU A 1 198 ? -3.065 5.303 -5.494 1.00 87.94 198 LEU A N 1
ATOM 1481 C CA . LEU A 1 198 ? -3.405 5.059 -4.087 1.00 87.94 198 LEU A CA 1
ATOM 1482 C C . LEU A 1 198 ? -2.607 5.962 -3.131 1.00 87.94 198 LEU A C 1
ATOM 1484 O O . LEU A 1 198 ? -3.187 6.496 -2.189 1.00 87.94 198 LEU A O 1
ATOM 1488 N N . ASP A 1 199 ? -1.321 6.187 -3.397 1.00 84.25 199 ASP A N 1
ATOM 1489 C CA . ASP A 1 199 ? -0.461 7.081 -2.610 1.00 84.25 199 ASP A CA 1
ATOM 1490 C C . ASP A 1 199 ? -0.925 8.548 -2.757 1.00 84.25 199 ASP A C 1
ATOM 1492 O O . ASP A 1 199 ? -1.017 9.297 -1.782 1.00 84.25 199 ASP A O 1
ATOM 1496 N N . GLN A 1 200 ? -1.345 8.956 -3.962 1.00 81.25 200 GLN A N 1
ATOM 1497 C CA . GLN A 1 200 ? -2.013 10.245 -4.186 1.00 81.25 200 GLN A CA 1
ATOM 1498 C C . GLN A 1 200 ? -3.311 10.359 -3.375 1.00 81.25 200 GLN A C 1
ATOM 1500 O O . GLN A 1 200 ? -3.603 11.412 -2.808 1.00 81.25 200 GLN A O 1
ATOM 1505 N N . ALA A 1 201 ? -4.092 9.282 -3.299 1.00 83.19 201 ALA A N 1
ATOM 1506 C CA . ALA A 1 201 ? -5.318 9.241 -2.513 1.00 83.19 201 ALA A CA 1
ATOM 1507 C C . ALA A 1 201 ? -5.072 9.326 -0.998 1.00 83.19 201 ALA A C 1
ATOM 1509 O O . ALA A 1 201 ? -5.893 9.891 -0.275 1.00 83.19 201 ALA A O 1
ATOM 1510 N N . ALA A 1 202 ? -3.932 8.822 -0.523 1.00 79.69 202 ALA A N 1
ATOM 1511 C CA . ALA A 1 202 ? -3.498 8.960 0.865 1.00 79.69 202 ALA A CA 1
ATOM 1512 C C . ALA A 1 202 ? -3.028 10.386 1.218 1.00 79.69 202 ALA A C 1
ATOM 1514 O O . ALA A 1 202 ? -2.905 10.715 2.397 1.00 79.69 202 ALA A O 1
ATOM 1515 N N . GLY A 1 203 ? -2.820 11.250 0.216 1.00 70.50 203 GLY A N 1
ATOM 1516 C CA . GLY A 1 203 ? -2.231 12.578 0.392 1.00 70.50 203 GLY A CA 1
ATOM 1517 C C . GLY A 1 203 ? -0.701 12.563 0.460 1.00 70.50 203 GLY A C 1
ATOM 1518 O O . GLY A 1 203 ? -0.104 13.607 0.719 1.00 70.50 203 GLY A O 1
ATOM 1519 N N . ASP A 1 204 ? -0.078 11.412 0.191 1.00 61.88 204 ASP A N 1
ATOM 1520 C CA . ASP A 1 204 ? 1.378 11.237 0.162 1.00 61.88 204 ASP A CA 1
ATOM 1521 C C . ASP A 1 204 ? 1.990 11.800 -1.130 1.00 61.88 204 ASP A C 1
ATOM 1523 O O . ASP A 1 204 ? 3.173 12.141 -1.177 1.00 61.88 204 ASP A O 1
ATOM 1527 N N . LEU A 1 205 ? 1.170 11.958 -2.175 1.00 55.56 205 LEU A N 1
ATOM 1528 C CA . LEU A 1 205 ? 1.533 12.643 -3.411 1.00 55.56 205 LEU A CA 1
ATOM 1529 C C . LEU A 1 205 ? 0.570 13.810 -3.674 1.00 55.56 205 LEU A C 1
ATOM 1531 O O . LEU A 1 205 ? -0.643 13.664 -3.488 1.00 55.56 205 LEU A O 1
ATOM 1535 N N . PRO A 1 206 ? 1.067 14.973 -4.141 1.00 54.09 206 PRO A N 1
ATOM 1536 C CA . PRO A 1 206 ? 0.191 16.050 -4.582 1.00 54.09 206 PRO A CA 1
ATOM 1537 C C . PRO A 1 206 ? -0.738 15.539 -5.693 1.00 54.09 206 PRO A C 1
ATOM 1539 O O . PRO A 1 206 ? -0.338 14.648 -6.453 1.00 54.09 206 PRO A O 1
ATOM 1542 N N . PRO A 1 207 ? -1.961 16.096 -5.830 1.00 50.19 207 PRO A N 1
ATOM 1543 C CA . PRO A 1 207 ? -2.865 15.702 -6.892 1.00 50.19 207 PRO A CA 1
ATOM 1544 C C . PRO A 1 207 ? -2.122 15.747 -8.217 1.00 50.19 207 PRO A C 1
ATOM 1546 O O . PRO A 1 207 ? -1.482 16.763 -8.486 1.00 50.19 207 PRO A O 1
ATOM 1549 N N . ALA A 1 208 ? -2.166 14.655 -8.983 1.00 50.81 208 ALA A N 1
ATOM 1550 C CA . ALA A 1 208 ? -1.402 14.452 -10.205 1.00 50.81 208 ALA A CA 1
ATOM 1551 C C . ALA A 1 208 ? -1.778 15.487 -11.278 1.00 50.81 208 ALA A C 1
ATOM 1553 O O . ALA A 1 208 ? -2.457 15.211 -12.261 1.00 50.81 208 ALA A O 1
ATOM 1554 N N . VAL A 1 209 ? -1.318 16.716 -11.090 1.00 41.09 209 VAL A N 1
ATOM 1555 C CA . VAL A 1 209 ? -1.186 17.730 -12.115 1.00 41.09 209 VAL A CA 1
ATOM 1556 C C . VAL A 1 209 ? 0.250 17.610 -12.573 1.00 41.09 209 VAL A C 1
ATOM 1558 O O . VAL A 1 209 ? 1.101 18.338 -12.086 1.00 41.09 209 VAL A O 1
ATOM 1561 N N . LEU A 1 210 ? 0.514 16.642 -13.456 1.00 42.69 210 LEU A N 1
ATOM 1562 C CA . LEU A 1 210 ? 1.611 16.661 -14.433 1.00 42.69 210 LEU A CA 1
ATOM 1563 C C . LEU A 1 210 ? 2.955 17.242 -13.951 1.00 42.69 210 LEU A C 1
ATOM 1565 O O . LEU A 1 210 ? 3.668 17.871 -14.734 1.00 42.69 210 LEU A O 1
ATOM 1569 N N . ALA A 1 211 ? 3.350 17.032 -12.697 1.00 47.09 211 ALA A N 1
ATOM 1570 C CA . ALA A 1 211 ? 4.680 17.393 -12.247 1.00 47.09 211 ALA A CA 1
ATOM 1571 C C . ALA A 1 211 ? 5.589 16.253 -12.686 1.00 47.09 211 ALA A C 1
ATOM 1573 O O . ALA A 1 211 ? 5.973 15.385 -11.914 1.00 47.09 211 ALA A O 1
ATOM 1574 N N . ARG A 1 212 ? 5.847 16.237 -13.991 1.00 63.62 212 ARG A N 1
ATOM 1575 C CA . ARG A 1 212 ? 6.929 15.545 -14.670 1.00 63.62 212 ARG A CA 1
ATOM 1576 C C . ARG A 1 212 ? 8.224 15.945 -13.975 1.00 63.62 212 ARG A C 1
ATOM 1578 O O . ARG A 1 212 ? 8.853 16.942 -14.331 1.00 63.62 212 ARG A O 1
ATOM 1585 N N . VAL A 1 213 ? 8.540 15.219 -12.905 1.00 64.50 213 VAL A N 1
ATOM 1586 C CA . VAL A 1 213 ? 9.674 15.511 -12.040 1.00 64.50 213 VAL A CA 1
ATOM 1587 C C . VAL A 1 213 ? 10.909 15.453 -12.920 1.00 64.50 213 VAL A C 1
ATOM 1589 O O . VAL A 1 213 ? 11.234 14.419 -13.501 1.00 64.50 213 VAL A O 1
ATOM 1592 N N . SER A 1 214 ? 11.524 16.612 -13.089 1.00 78.38 214 SER A N 1
ATOM 1593 C CA . SER A 1 214 ? 12.716 16.789 -13.895 1.00 78.38 214 SER A CA 1
ATOM 1594 C C . SER A 1 214 ? 13.740 17.488 -13.031 1.00 78.38 214 SER A C 1
ATOM 1596 O O . SER A 1 214 ? 13.414 18.446 -12.330 1.00 78.38 214 SER A O 1
ATOM 1598 N N . GLY A 1 215 ? 14.967 17.002 -13.066 1.00 81.44 215 GLY A N 1
ATOM 1599 C CA . GLY A 1 215 ? 16.021 17.470 -12.185 1.00 81.44 215 GLY A CA 1
ATOM 1600 C C . GLY A 1 215 ? 16.931 16.333 -11.767 1.00 81.44 215 GLY A C 1
ATOM 1601 O O . GLY A 1 215 ? 16.693 15.173 -12.098 1.00 81.44 215 GLY A O 1
ATOM 1602 N N . THR A 1 216 ? 17.981 16.687 -11.041 1.00 90.44 216 THR A N 1
ATOM 1603 C CA . THR A 1 216 ? 18.919 15.721 -10.482 1.00 90.44 216 THR A CA 1
ATOM 1604 C C . THR A 1 216 ? 18.674 15.595 -8.987 1.00 90.44 216 THR A C 1
ATOM 1606 O O . THR A 1 216 ? 18.625 16.596 -8.272 1.00 90.44 216 THR A O 1
ATOM 1609 N N . PHE A 1 217 ? 18.504 14.359 -8.547 1.00 89.56 217 PHE A N 1
ATOM 1610 C CA . PHE A 1 217 ? 18.237 13.946 -7.180 1.00 89.56 217 PHE A CA 1
ATOM 1611 C C . PHE A 1 217 ? 19.450 13.201 -6.648 1.00 89.56 217 PHE A C 1
ATOM 1613 O O . PHE A 1 217 ? 20.174 12.569 -7.416 1.00 89.56 217 PHE A O 1
ATOM 1620 N N . TYR A 1 218 ? 19.663 13.285 -5.341 1.00 92.25 218 TYR A N 1
ATOM 1621 C CA . TYR A 1 218 ? 20.815 12.694 -4.678 1.00 92.25 218 TYR A CA 1
ATOM 1622 C C . TYR A 1 218 ? 20.341 11.818 -3.527 1.00 92.25 218 TYR A C 1
ATOM 1624 O O . TYR A 1 218 ? 19.480 12.243 -2.756 1.00 92.25 218 TYR A O 1
ATOM 1632 N N . GLY A 1 219 ? 20.926 10.633 -3.429 1.00 92.38 219 GLY A N 1
ATOM 1633 C CA . GLY A 1 219 ? 20.655 9.642 -2.400 1.00 92.38 219 GLY A CA 1
ATOM 1634 C C . GLY A 1 219 ? 21.944 9.111 -1.788 1.00 92.38 219 GLY A C 1
ATOM 1635 O O . GLY A 1 219 ? 23.005 9.144 -2.422 1.00 92.38 219 GLY A O 1
ATOM 1636 N N . GLU A 1 220 ? 21.856 8.635 -0.550 1.00 95.25 220 GLU A N 1
ATOM 1637 C CA . GLU A 1 220 ? 22.951 7.964 0.150 1.00 95.25 220 GLU A CA 1
ATOM 1638 C C . GLU A 1 220 ? 22.441 6.650 0.753 1.00 95.25 220 GLU A C 1
ATOM 1640 O O . GLU A 1 220 ? 21.377 6.630 1.367 1.00 95.25 220 GLU A O 1
ATOM 1645 N N . GLY A 1 221 ? 23.213 5.573 0.612 1.00 92.50 221 GLY A N 1
ATOM 1646 C CA . GLY A 1 221 ? 22.883 4.256 1.156 1.00 92.50 221 GLY A CA 1
ATOM 1647 C C . GLY A 1 221 ? 24.116 3.527 1.683 1.00 92.50 221 GLY A C 1
ATOM 1648 O O . GLY A 1 221 ? 25.249 3.787 1.262 1.00 92.50 221 GLY A O 1
ATOM 1649 N N . GLU A 1 222 ? 23.922 2.623 2.641 1.00 93.31 222 GLU A N 1
ATOM 1650 C CA . GLU A 1 222 ? 25.031 1.915 3.286 1.00 93.31 222 GLU A CA 1
ATOM 1651 C C . GLU A 1 222 ? 25.586 0.805 2.377 1.00 93.31 222 GLU A C 1
ATOM 1653 O O . GLU A 1 222 ? 24.902 -0.156 2.023 1.00 93.31 222 GLU A O 1
ATOM 1658 N N . GLY A 1 223 ? 26.850 0.960 1.970 1.00 88.19 223 GLY A N 1
ATOM 1659 C CA . GLY A 1 223 ? 27.571 0.006 1.128 1.00 88.19 223 GLY A CA 1
ATOM 1660 C C . GLY A 1 223 ? 28.272 -1.100 1.918 1.00 88.19 223 GLY A C 1
ATOM 1661 O O . GLY A 1 223 ? 27.940 -1.407 3.060 1.00 88.19 223 GLY A O 1
ATOM 1662 N N . PHE A 1 224 ? 29.282 -1.722 1.306 1.00 89.38 224 PHE A N 1
ATOM 1663 C CA . PHE A 1 224 ? 30.165 -2.650 2.016 1.00 89.38 224 PHE A CA 1
ATOM 1664 C C . PHE A 1 224 ? 30.990 -1.940 3.095 1.00 89.38 224 PHE A C 1
ATOM 1666 O O . PHE A 1 224 ? 31.271 -2.520 4.147 1.00 89.38 224 PHE A O 1
ATOM 1673 N N . SER A 1 225 ? 31.399 -0.700 2.828 1.00 83.00 225 SER A N 1
ATOM 1674 C CA . SER A 1 225 ? 32.188 0.088 3.762 1.00 83.00 225 SER A CA 1
ATOM 1675 C C . SER A 1 225 ? 31.319 0.880 4.728 1.00 83.00 225 SER A C 1
ATOM 1677 O O . SER A 1 225 ? 30.412 1.604 4.331 1.00 83.00 225 SER A O 1
ATOM 1679 N N . ASN A 1 226 ? 31.677 0.828 6.009 1.00 82.81 226 ASN A N 1
ATOM 1680 C CA . ASN A 1 226 ? 31.121 1.707 7.038 1.00 82.81 226 ASN A CA 1
ATOM 1681 C C . ASN A 1 226 ? 31.861 3.055 7.141 1.00 82.81 226 ASN A C 1
ATOM 1683 O O . ASN A 1 226 ? 31.513 3.878 7.986 1.00 82.81 226 ASN A O 1
ATOM 1687 N N . ALA A 1 227 ? 32.902 3.274 6.330 1.00 85.25 227 ALA A N 1
ATOM 1688 C CA . ALA A 1 227 ? 33.685 4.508 6.343 1.00 85.25 227 ALA A CA 1
ATOM 1689 C C . ALA A 1 227 ? 33.043 5.624 5.505 1.00 85.25 227 ALA A C 1
ATOM 1691 O O . ALA A 1 227 ? 33.252 6.802 5.790 1.00 85.25 227 ALA A O 1
ATOM 1692 N N . SER A 1 228 ? 32.268 5.268 4.477 1.00 89.12 228 SER A N 1
ATOM 1693 C CA . SER A 1 228 ? 31.545 6.218 3.627 1.00 89.12 228 SER A CA 1
ATOM 1694 C C . SER A 1 228 ? 30.343 5.546 2.961 1.00 89.12 228 SER A C 1
ATOM 1696 O O . SER A 1 228 ? 30.503 4.414 2.500 1.00 89.12 228 SER A O 1
ATOM 1698 N N . PRO A 1 229 ? 29.196 6.234 2.822 1.00 93.62 229 PRO A N 1
ATOM 1699 C CA . PRO A 1 229 ? 28.049 5.691 2.104 1.00 93.62 229 PRO A CA 1
ATOM 1700 C C . PRO A 1 229 ? 28.313 5.601 0.595 1.00 93.62 229 PRO A C 1
ATOM 1702 O O . PRO A 1 229 ? 29.165 6.306 0.043 1.00 93.62 229 PRO A O 1
ATOM 1705 N N . VAL A 1 230 ? 27.527 4.763 -0.077 1.00 95.12 230 VAL A N 1
ATOM 1706 C CA . VAL A 1 230 ? 27.332 4.839 -1.525 1.00 95.12 230 VAL A CA 1
ATOM 1707 C C . VAL A 1 230 ? 26.455 6.050 -1.804 1.00 95.12 230 VAL A C 1
ATOM 1709 O O . VAL A 1 230 ? 25.383 6.190 -1.225 1.00 95.12 230 VAL A O 1
ATOM 1712 N N . ARG A 1 231 ? 26.909 6.930 -2.692 1.00 95.69 231 ARG A N 1
ATOM 1713 C CA . ARG A 1 231 ? 26.160 8.102 -3.145 1.00 95.69 231 ARG A CA 1
ATOM 1714 C C . ARG A 1 231 ? 25.636 7.860 -4.542 1.00 95.69 231 ARG A C 1
ATOM 1716 O O . ARG A 1 231 ? 26.428 7.523 -5.420 1.00 95.69 231 ARG A O 1
ATOM 1723 N N . VAL A 1 232 ? 24.347 8.088 -4.754 1.00 97.00 232 VAL A N 1
ATOM 1724 C CA . VAL A 1 232 ? 23.700 7.975 -6.063 1.00 97.00 232 VAL A CA 1
ATOM 1725 C C . VAL A 1 232 ? 23.183 9.341 -6.494 1.00 97.00 232 VAL A C 1
ATOM 1727 O O . VAL A 1 232 ? 22.606 10.085 -5.707 1.00 97.00 232 VAL A O 1
ATOM 1730 N N . SER A 1 233 ? 23.409 9.683 -7.758 1.00 95.25 233 SER A N 1
ATOM 1731 C CA . SER A 1 233 ? 22.822 10.838 -8.428 1.00 95.25 233 SER A CA 1
ATOM 1732 C C . SER A 1 233 ? 21.904 10.335 -9.533 1.00 95.25 233 SER A C 1
ATOM 1734 O O . SER A 1 233 ? 22.372 9.715 -10.487 1.00 95.25 233 SER A O 1
ATOM 1736 N N . LEU A 1 234 ? 20.611 10.621 -9.423 1.00 93.25 234 LEU A N 1
ATOM 1737 C CA . LEU A 1 234 ? 19.587 10.271 -10.401 1.00 93.25 234 LEU A CA 1
ATOM 1738 C C . LEU A 1 234 ? 19.113 11.525 -11.124 1.00 93.25 234 LEU A C 1
ATOM 1740 O O . LEU A 1 234 ? 18.512 12.407 -10.517 1.00 93.25 234 LEU A O 1
ATOM 1744 N N . THR A 1 235 ? 19.308 11.591 -12.435 1.00 90.56 235 THR A N 1
ATOM 1745 C CA . THR A 1 235 ? 18.660 12.605 -13.265 1.00 90.56 235 THR A CA 1
ATOM 1746 C C . THR A 1 235 ? 17.357 12.058 -13.812 1.00 90.56 235 THR A C 1
ATOM 1748 O O . THR A 1 235 ? 17.336 11.073 -14.556 1.00 90.56 235 THR A O 1
ATOM 1751 N N . LEU A 1 236 ? 16.277 12.756 -13.476 1.00 84.69 236 LEU A N 1
ATOM 1752 C CA . LEU A 1 236 ? 14.977 12.569 -14.080 1.00 84.69 236 LEU A CA 1
ATOM 1753 C C . LEU A 1 236 ? 14.737 13.617 -15.164 1.00 84.69 236 LEU A C 1
ATOM 1755 O O . LEU A 1 236 ? 15.039 14.800 -14.989 1.00 84.69 236 LEU A O 1
ATOM 1759 N N . GLN A 1 237 ? 14.138 13.187 -16.266 1.00 80.88 237 GLN A N 1
ATOM 1760 C CA . GLN A 1 237 ? 13.499 14.067 -17.231 1.00 80.88 237 GLN A CA 1
ATOM 1761 C C . GLN A 1 237 ? 12.090 13.555 -17.461 1.00 80.88 237 GLN A C 1
ATOM 1763 O O . GLN A 1 237 ? 11.888 12.416 -17.874 1.00 80.88 237 GLN A O 1
ATOM 1768 N N . ASP A 1 238 ? 11.111 14.395 -17.167 1.00 70.12 238 ASP A N 1
ATOM 1769 C CA . ASP A 1 238 ? 9.704 14.046 -17.264 1.00 70.12 238 ASP A CA 1
ATOM 1770 C C . ASP A 1 238 ? 9.325 12.763 -16.498 1.00 70.12 238 ASP A C 1
ATOM 1772 O O . ASP A 1 238 ? 8.507 11.970 -16.960 1.00 70.12 238 ASP A O 1
ATOM 1776 N N . GLY A 1 239 ? 9.932 12.549 -15.323 1.00 68.94 239 GLY A N 1
ATOM 1777 C CA . GLY A 1 239 ? 9.739 11.344 -14.509 1.00 68.94 239 GLY A CA 1
ATOM 1778 C C . GLY A 1 239 ? 10.473 10.096 -15.017 1.00 68.94 239 GLY A C 1
ATOM 1779 O O . GLY A 1 239 ? 10.248 9.006 -14.494 1.00 68.94 239 GLY A O 1
ATOM 1780 N N . ARG A 1 240 ? 11.349 10.224 -16.023 1.00 75.38 240 ARG A N 1
ATOM 1781 C CA . ARG A 1 240 ? 12.174 9.128 -16.555 1.00 75.38 240 ARG A CA 1
ATOM 1782 C C . ARG A 1 240 ? 13.617 9.237 -16.104 1.00 75.38 240 ARG A C 1
ATOM 1784 O O . ARG A 1 240 ? 14.199 10.312 -16.185 1.00 75.38 240 ARG A O 1
ATOM 1791 N N . PHE A 1 241 ? 14.204 8.114 -15.721 1.00 84.94 241 PHE A N 1
ATOM 1792 C CA . PHE A 1 241 ? 15.613 7.952 -15.413 1.00 84.94 241 PHE A CA 1
ATOM 1793 C C . PHE A 1 241 ? 16.389 8.136 -16.720 1.00 84.94 241 PHE A C 1
ATOM 1795 O O . PHE A 1 241 ? 16.339 7.286 -17.606 1.00 84.94 241 PHE A O 1
ATOM 1802 N N . VAL A 1 242 ? 17.068 9.272 -16.862 1.00 88.19 242 VAL A N 1
ATOM 1803 C CA . VAL A 1 242 ? 17.866 9.587 -18.062 1.00 88.19 242 VAL A CA 1
ATOM 1804 C C . VAL A 1 242 ? 19.362 9.518 -17.802 1.00 88.19 242 VAL A C 1
ATOM 1806 O O . VAL A 1 242 ? 20.138 9.285 -18.724 1.00 88.19 242 VAL A O 1
ATOM 1809 N N . ALA A 1 243 ? 19.770 9.689 -16.548 1.00 92.25 243 ALA A N 1
ATOM 1810 C CA . ALA A 1 243 ? 21.135 9.463 -16.114 1.00 92.25 243 ALA A CA 1
ATOM 1811 C C . ALA A 1 243 ? 21.128 8.968 -14.675 1.00 92.25 243 ALA A C 1
ATOM 1813 O O . ALA A 1 243 ? 20.282 9.359 -13.872 1.00 92.25 243 ALA A O 1
ATOM 1814 N N . LEU A 1 244 ? 22.082 8.104 -14.364 1.00 95.00 244 LEU A N 1
ATOM 1815 C CA . LEU A 1 244 ? 22.278 7.599 -13.023 1.00 95.00 244 LEU A CA 1
ATOM 1816 C C . LEU A 1 244 ? 23.779 7.394 -12.814 1.00 95.00 244 LEU A C 1
ATOM 1818 O O . LEU A 1 244 ? 24.454 6.766 -13.633 1.00 95.00 244 LEU A O 1
ATOM 1822 N N . GLU A 1 245 ? 24.307 7.962 -11.743 1.00 95.06 245 GLU A N 1
ATOM 1823 C CA . GLU A 1 245 ? 25.712 7.862 -11.364 1.00 95.06 245 GLU A CA 1
ATOM 1824 C C . GLU A 1 245 ? 25.804 7.398 -9.920 1.00 95.06 245 GLU A C 1
ATOM 1826 O O . GLU A 1 245 ? 24.976 7.778 -9.098 1.00 95.06 245 GLU A O 1
ATOM 1831 N N . ALA A 1 246 ? 26.810 6.583 -9.612 1.00 94.12 246 ALA A N 1
ATOM 1832 C CA . ALA A 1 246 ? 27.059 6.125 -8.257 1.00 94.12 246 ALA A CA 1
ATOM 1833 C C . ALA A 1 246 ? 28.543 6.200 -7.924 1.00 94.12 246 ALA A C 1
ATOM 1835 O O . ALA A 1 246 ? 29.390 5.877 -8.760 1.00 94.12 246 ALA A O 1
ATOM 1836 N N . VAL A 1 247 ? 28.838 6.628 -6.700 1.00 93.25 247 VAL A N 1
ATOM 1837 C CA . VAL A 1 247 ? 30.194 6.754 -6.167 1.00 93.25 247 VAL A CA 1
ATOM 1838 C C . VAL A 1 247 ? 30.227 6.144 -4.772 1.00 93.25 247 VAL A C 1
ATOM 1840 O O . VAL A 1 247 ? 29.434 6.515 -3.912 1.00 93.25 247 VAL A O 1
ATOM 1843 N N . GLY A 1 248 ? 31.167 5.231 -4.533 1.00 90.38 248 GLY A N 1
ATOM 1844 C CA . GLY A 1 248 ? 31.449 4.673 -3.211 1.00 90.38 248 GLY A CA 1
ATOM 1845 C C . GLY A 1 248 ? 32.951 4.686 -2.955 1.00 90.38 248 GLY A C 1
ATOM 1846 O O . GLY A 1 248 ? 33.653 3.786 -3.401 1.00 90.38 248 GLY A O 1
ATOM 1847 N N . GLU A 1 249 ? 33.451 5.713 -2.260 1.00 87.06 249 GLU A N 1
ATOM 1848 C CA . GLU A 1 249 ? 34.897 5.983 -2.121 1.00 87.06 249 GLU A CA 1
ATOM 1849 C C . GLU A 1 249 ? 35.685 4.852 -1.443 1.00 87.06 249 GLU A C 1
ATOM 1851 O O . GLU A 1 249 ? 36.877 4.691 -1.695 1.00 87.06 249 GLU A O 1
ATOM 1856 N N . HIS A 1 250 ? 35.023 4.065 -0.595 1.00 89.75 250 HIS A N 1
ATOM 1857 C CA . HIS A 1 250 ? 35.640 2.978 0.165 1.00 89.75 250 HIS A CA 1
ATOM 1858 C C . HIS A 1 250 ? 35.074 1.599 -0.194 1.00 89.75 250 HIS A C 1
ATOM 1860 O O . HIS A 1 250 ? 35.272 0.637 0.549 1.00 89.75 250 HIS A O 1
ATOM 1866 N N . GLU A 1 251 ? 34.369 1.484 -1.319 1.00 91.62 251 GLU A N 1
ATOM 1867 C CA . GLU A 1 251 ? 33.899 0.191 -1.807 1.00 91.62 251 GLU A CA 1
ATOM 1868 C C . GLU A 1 251 ? 35.059 -0.632 -2.396 1.00 91.62 251 GLU A C 1
ATOM 1870 O O . GLU A 1 251 ? 36.111 -0.114 -2.772 1.00 91.62 251 GLU A O 1
ATOM 1875 N N . THR A 1 252 ? 34.905 -1.958 -2.437 1.00 90.50 252 THR A N 1
ATOM 1876 C CA . THR A 1 252 ? 36.012 -2.845 -2.833 1.00 90.50 252 THR A CA 1
ATOM 1877 C C . THR A 1 252 ? 36.131 -2.943 -4.355 1.00 90.50 252 THR A C 1
ATOM 1879 O O . THR A 1 252 ? 35.282 -3.544 -5.014 1.00 90.50 252 THR A O 1
ATOM 1882 N N . GLU A 1 253 ? 37.222 -2.433 -4.922 1.00 89.75 253 GLU A N 1
ATOM 1883 C CA . GLU A 1 253 ? 37.539 -2.611 -6.346 1.00 89.75 253 GLU A CA 1
ATOM 1884 C C . GLU A 1 253 ? 38.085 -4.022 -6.661 1.00 89.75 253 GLU A C 1
ATOM 1886 O O . GLU A 1 253 ? 38.748 -4.632 -5.816 1.00 89.75 253 GLU A O 1
ATOM 1891 N N . PRO A 1 254 ? 37.847 -4.575 -7.872 1.00 90.50 254 PRO A N 1
ATOM 1892 C CA . PRO A 1 254 ? 37.055 -4.014 -8.978 1.00 90.50 254 PRO A CA 1
ATOM 1893 C C . PRO A 1 254 ? 35.538 -4.273 -8.854 1.00 90.50 254 PRO A C 1
ATOM 1895 O O . PRO A 1 254 ? 34.770 -3.957 -9.762 1.00 90.50 254 PRO A O 1
ATOM 1898 N N . TYR A 1 255 ? 35.093 -4.918 -7.769 1.00 89.12 255 TYR A N 1
ATOM 1899 C CA . TYR A 1 255 ? 33.712 -5.384 -7.609 1.00 89.12 255 TYR A CA 1
ATOM 1900 C C . TYR A 1 255 ? 32.705 -4.232 -7.563 1.00 89.12 255 TYR A C 1
ATOM 1902 O O . TYR A 1 255 ? 31.618 -4.359 -8.123 1.00 89.12 255 TYR A O 1
ATOM 1910 N N . ALA A 1 256 ? 33.082 -3.117 -6.934 1.00 90.50 256 ALA A N 1
ATOM 1911 C CA . ALA A 1 256 ? 32.253 -1.925 -6.818 1.00 90.50 256 ALA A CA 1
ATOM 1912 C C . ALA A 1 256 ? 31.932 -1.309 -8.183 1.00 90.50 256 ALA A C 1
ATOM 1914 O O . ALA A 1 256 ? 30.761 -1.125 -8.512 1.00 90.50 256 ALA A O 1
ATOM 1915 N N . THR A 1 257 ? 32.960 -1.080 -9.006 1.00 93.38 257 THR A N 1
ATOM 1916 C CA . THR A 1 257 ? 32.795 -0.536 -10.359 1.00 93.38 257 THR A CA 1
ATOM 1917 C C . THR A 1 257 ? 31.866 -1.411 -11.204 1.00 93.38 257 THR A C 1
ATOM 1919 O O . THR A 1 257 ? 30.886 -0.913 -11.757 1.00 93.38 257 THR A O 1
ATOM 1922 N N . LEU A 1 258 ? 32.107 -2.728 -11.235 1.00 94.12 258 LEU A N 1
ATOM 1923 C CA . LEU A 1 258 ? 31.277 -3.666 -12.002 1.00 94.12 258 LEU A CA 1
ATOM 1924 C C . LEU A 1 258 ? 29.819 -3.694 -11.518 1.00 94.12 258 LEU A C 1
ATOM 1926 O O . LEU A 1 258 ? 28.894 -3.790 -12.325 1.00 94.12 258 LEU A O 1
ATOM 1930 N N . ALA A 1 259 ? 29.607 -3.603 -10.203 1.00 94.56 259 ALA A N 1
ATOM 1931 C CA . ALA A 1 259 ? 28.271 -3.560 -9.627 1.00 94.56 259 ALA A CA 1
ATOM 1932 C C . ALA A 1 259 ? 27.533 -2.274 -10.012 1.00 94.56 259 ALA A C 1
ATOM 1934 O O . ALA A 1 259 ? 26.402 -2.348 -10.488 1.00 94.56 259 ALA A O 1
ATOM 1935 N N . PHE A 1 260 ? 28.163 -1.106 -9.860 1.00 95.88 260 PHE A N 1
ATOM 1936 C CA . PHE A 1 260 ? 27.541 0.173 -10.202 1.00 95.88 260 PHE A CA 1
ATOM 1937 C C . PHE A 1 260 ? 27.218 0.298 -11.691 1.00 95.88 260 PHE A C 1
ATOM 1939 O O . PHE A 1 260 ? 26.180 0.860 -12.035 1.00 95.88 260 PHE A O 1
ATOM 1946 N N . GLU A 1 261 ? 28.064 -0.219 -12.582 1.00 95.25 261 GLU A N 1
ATOM 1947 C CA . GLU A 1 261 ? 27.764 -0.268 -14.018 1.00 95.25 261 GLU A CA 1
ATOM 1948 C C . GLU A 1 261 ? 26.527 -1.131 -14.296 1.00 95.25 261 GLU A C 1
ATOM 1950 O O . GLU A 1 261 ? 25.547 -0.647 -14.864 1.00 95.25 261 GLU A O 1
ATOM 1955 N N . ALA A 1 262 ? 26.518 -2.375 -13.812 1.00 94.75 262 ALA A N 1
ATOM 1956 C CA . ALA A 1 262 ? 25.418 -3.300 -14.067 1.00 94.75 262 ALA A CA 1
ATOM 1957 C C . ALA A 1 262 ? 24.086 -2.839 -13.449 1.00 94.75 262 ALA A C 1
ATOM 1959 O O . ALA A 1 262 ? 23.031 -2.979 -14.068 1.00 94.75 262 ALA A O 1
ATOM 1960 N N . LEU A 1 263 ? 24.106 -2.304 -12.225 1.00 95.75 263 LEU A N 1
ATOM 1961 C CA . LEU A 1 263 ? 22.900 -1.823 -11.545 1.00 95.75 263 LEU A CA 1
ATOM 1962 C C . LEU A 1 263 ? 22.332 -0.581 -12.227 1.00 95.75 263 LEU A C 1
ATOM 1964 O O . LEU A 1 263 ? 21.121 -0.482 -12.404 1.00 95.75 263 LEU A O 1
ATOM 1968 N N . ARG A 1 264 ? 23.195 0.327 -12.684 1.00 95.56 264 ARG A N 1
ATOM 1969 C CA . ARG A 1 264 ? 22.790 1.501 -13.457 1.00 95.56 264 ARG A CA 1
ATOM 1970 C C . ARG A 1 264 ? 22.108 1.121 -14.759 1.00 95.56 264 ARG A C 1
ATOM 1972 O O . ARG A 1 264 ? 21.036 1.640 -15.049 1.00 95.56 264 ARG A O 1
ATOM 1979 N N . GLU A 1 265 ? 22.695 0.201 -15.520 1.00 92.25 265 GLU A N 1
ATOM 1980 C CA . GLU A 1 265 ? 22.083 -0.296 -16.753 1.00 92.25 265 GLU A CA 1
ATOM 1981 C C . GLU A 1 265 ? 20.715 -0.928 -16.482 1.00 92.25 265 GLU A C 1
ATOM 1983 O O . GLU A 1 265 ? 19.753 -0.625 -17.185 1.00 92.25 265 GLU A O 1
ATOM 1988 N N . ARG A 1 266 ? 20.597 -1.744 -15.424 1.00 90.94 266 ARG A N 1
ATOM 1989 C CA . ARG A 1 266 ? 19.314 -2.336 -15.010 1.00 90.94 266 ARG A CA 1
ATOM 1990 C C . ARG A 1 266 ? 18.292 -1.270 -14.631 1.00 90.94 266 ARG A C 1
ATOM 1992 O O . ARG A 1 266 ? 17.158 -1.356 -15.091 1.00 90.94 266 ARG A O 1
ATOM 1999 N N . ALA A 1 267 ? 18.678 -0.286 -13.820 1.00 87.25 267 ALA A N 1
ATOM 2000 C CA . ALA A 1 267 ? 17.782 0.766 -13.349 1.00 87.25 267 ALA A CA 1
ATOM 2001 C C . ALA A 1 267 ? 17.284 1.641 -14.500 1.00 87.25 267 ALA A C 1
ATOM 2003 O O . ALA A 1 267 ? 16.088 1.908 -14.594 1.00 87.25 267 ALA A O 1
ATOM 2004 N N . LEU A 1 268 ? 18.182 2.040 -15.406 1.00 85.75 268 LEU A N 1
ATOM 2005 C CA . LEU A 1 268 ? 17.836 2.816 -16.597 1.00 85.75 268 LEU A CA 1
ATOM 2006 C C . LEU A 1 268 ? 16.946 2.005 -17.546 1.00 85.75 268 LEU A C 1
ATOM 2008 O O . LEU A 1 268 ? 15.917 2.503 -17.994 1.00 85.75 268 LEU A O 1
ATOM 2012 N N . ALA A 1 269 ? 17.284 0.738 -17.806 1.00 74.94 269 ALA A N 1
ATOM 2013 C CA . ALA A 1 269 ? 16.489 -0.131 -18.673 1.00 74.94 269 ALA A CA 1
ATOM 2014 C C . ALA A 1 269 ? 15.097 -0.432 -18.094 1.00 74.94 269 ALA A C 1
ATOM 2016 O O . ALA A 1 269 ? 14.119 -0.502 -18.836 1.00 74.94 269 ALA A O 1
ATOM 2017 N N . ALA A 1 270 ? 14.995 -0.600 -16.774 1.00 72.31 270 ALA A N 1
ATOM 2018 C CA . ALA A 1 270 ? 13.730 -0.814 -16.078 1.00 72.31 270 ALA A CA 1
ATOM 2019 C C . ALA A 1 270 ? 12.972 0.492 -15.786 1.00 72.31 270 ALA A C 1
ATOM 2021 O O . ALA A 1 270 ? 11.819 0.428 -15.349 1.00 72.31 270 ALA A O 1
ATOM 2022 N N . ASN A 1 271 ? 13.627 1.645 -15.976 1.00 73.38 271 ASN A N 1
ATOM 2023 C CA . ASN A 1 271 ? 13.211 2.958 -15.488 1.00 73.38 271 ASN A CA 1
ATOM 2024 C C . ASN A 1 271 ? 12.677 2.879 -14.040 1.00 73.38 271 ASN A C 1
ATOM 2026 O O . ASN A 1 271 ? 11.538 3.251 -13.751 1.00 73.38 271 ASN A O 1
ATOM 2030 N N . SER A 1 272 ? 13.455 2.247 -13.154 1.00 79.69 272 SER A N 1
ATOM 2031 C CA . SER A 1 272 ? 13.024 1.865 -11.806 1.00 79.69 272 SER A CA 1
ATOM 2032 C C . SER A 1 272 ? 14.206 1.560 -10.885 1.00 79.69 272 SER A C 1
ATOM 2034 O O . SER A 1 272 ? 15.211 1.014 -11.330 1.00 79.69 272 SER A O 1
ATOM 2036 N N . ALA A 1 273 ? 14.042 1.834 -9.588 1.00 81.81 273 ALA A N 1
ATOM 2037 C CA . ALA A 1 273 ? 14.965 1.401 -8.537 1.00 81.81 273 ALA A CA 1
ATOM 2038 C C . ALA A 1 273 ? 14.709 -0.047 -8.053 1.00 81.81 273 ALA A C 1
ATOM 2040 O O . ALA A 1 273 ? 15.528 -0.614 -7.337 1.00 81.81 273 ALA A O 1
ATOM 2041 N N . GLU A 1 274 ? 13.600 -0.682 -8.457 1.00 80.69 274 GLU A N 1
ATOM 2042 C CA . GLU A 1 274 ? 13.287 -2.079 -8.115 1.00 80.69 274 GLU A CA 1
ATOM 2043 C C . GLU A 1 274 ? 14.072 -3.043 -9.018 1.00 80.69 274 GLU A C 1
ATOM 2045 O O . GLU A 1 274 ? 13.540 -3.611 -9.979 1.00 80.69 274 GLU A O 1
ATOM 2050 N N . ILE A 1 275 ? 15.359 -3.197 -8.725 1.00 87.00 275 ILE A N 1
ATOM 2051 C CA . ILE A 1 275 ? 16.286 -4.050 -9.469 1.00 87.00 275 ILE A CA 1
ATOM 2052 C C . ILE A 1 275 ? 16.960 -5.066 -8.548 1.00 87.00 275 ILE A C 1
ATOM 2054 O O . ILE A 1 275 ? 17.120 -4.842 -7.351 1.00 87.00 275 ILE A O 1
ATOM 2058 N N . ASP A 1 276 ? 17.384 -6.191 -9.117 1.00 90.38 276 ASP A N 1
ATOM 2059 C CA . ASP A 1 276 ? 18.102 -7.214 -8.359 1.00 90.38 276 ASP A CA 1
ATOM 2060 C C . ASP A 1 276 ? 19.553 -6.803 -8.089 1.00 90.38 276 ASP A C 1
ATOM 2062 O O . ASP A 1 276 ? 20.216 -6.184 -8.932 1.00 90.38 276 ASP A O 1
ATOM 2066 N N . VAL A 1 277 ? 20.077 -7.248 -6.944 1.00 94.00 277 VAL A N 1
ATOM 2067 C CA . VAL A 1 277 ? 21.481 -7.059 -6.555 1.00 94.00 277 VAL A CA 1
ATOM 2068 C C . VAL A 1 277 ? 22.458 -7.653 -7.580 1.00 94.00 277 VAL A C 1
ATOM 2070 O O . VAL A 1 277 ? 22.159 -8.602 -8.316 1.00 94.00 277 VAL A O 1
ATOM 2073 N N . TYR A 1 278 ? 23.670 -7.106 -7.634 1.00 92.25 278 TYR A N 1
ATOM 2074 C CA . TYR A 1 278 ? 24.750 -7.651 -8.446 1.00 92.25 278 TYR A CA 1
ATOM 2075 C C . TYR A 1 278 ? 25.472 -8.784 -7.701 1.00 92.25 278 TYR A C 1
ATOM 2077 O O . TYR A 1 278 ? 25.873 -8.652 -6.542 1.00 92.25 278 TYR A O 1
ATOM 2085 N N . THR A 1 279 ? 25.637 -9.930 -8.368 1.00 91.00 279 THR A N 1
ATOM 2086 C CA . THR A 1 279 ? 26.275 -11.107 -7.759 1.00 91.00 279 THR A CA 1
ATOM 2087 C C . THR A 1 279 ? 27.745 -10.818 -7.463 1.00 91.00 279 THR A C 1
ATOM 2089 O O . THR A 1 279 ? 28.483 -10.378 -8.337 1.00 91.00 279 THR A O 1
ATOM 2092 N N . GLY A 1 280 ? 28.174 -11.093 -6.229 1.00 87.88 280 GLY A N 1
ATOM 2093 C CA . GLY A 1 280 ? 29.547 -10.840 -5.779 1.00 87.88 280 GLY A CA 1
ATOM 2094 C C . GLY A 1 280 ? 29.782 -9.444 -5.192 1.00 87.88 280 GLY A C 1
ATOM 2095 O O . GLY A 1 280 ? 30.873 -9.195 -4.695 1.00 87.88 280 GLY A O 1
ATOM 2096 N N . ALA A 1 281 ? 28.771 -8.568 -5.179 1.00 92.25 281 ALA A N 1
ATOM 2097 C CA . ALA A 1 281 ? 28.842 -7.228 -4.588 1.00 92.25 281 ALA A CA 1
ATOM 2098 C C . ALA A 1 281 ? 27.546 -6.881 -3.830 1.00 92.25 281 ALA A C 1
ATOM 2100 O O . ALA A 1 281 ? 26.936 -5.833 -4.042 1.00 92.25 281 ALA A O 1
ATOM 2101 N N . THR A 1 282 ? 27.077 -7.794 -2.974 1.00 92.94 282 THR A N 1
ATOM 2102 C CA . THR A 1 282 ? 25.750 -7.706 -2.339 1.00 92.94 282 THR A CA 1
ATOM 2103 C C . THR A 1 282 ? 25.560 -6.437 -1.508 1.00 92.94 282 THR A C 1
ATOM 2105 O O . THR A 1 282 ? 24.525 -5.792 -1.629 1.00 92.94 282 THR A O 1
ATOM 2108 N N . TRP A 1 283 ? 26.543 -6.073 -0.680 1.00 91.44 283 TRP A N 1
ATOM 2109 C CA . TRP A 1 283 ? 26.453 -4.899 0.196 1.00 91.44 283 TRP A CA 1
ATOM 2110 C C . TRP A 1 283 ? 26.498 -3.594 -0.597 1.00 91.44 283 TRP A C 1
ATOM 2112 O O . TRP A 1 283 ? 25.600 -2.774 -0.464 1.00 91.44 283 TRP A O 1
ATOM 2122 N N . THR A 1 284 ? 27.447 -3.470 -1.526 1.00 93.81 284 THR A N 1
ATOM 2123 C CA . THR A 1 284 ? 27.511 -2.359 -2.486 1.00 93.81 284 THR A CA 1
ATOM 2124 C C . THR A 1 284 ? 26.201 -2.189 -3.259 1.00 93.81 284 THR A C 1
ATOM 2126 O O . THR A 1 284 ? 25.721 -1.075 -3.443 1.00 93.81 284 THR A O 1
ATOM 2129 N N . SER A 1 285 ? 25.593 -3.303 -3.688 1.00 95.25 285 SER A N 1
ATOM 2130 C CA . SER A 1 285 ? 24.329 -3.275 -4.430 1.00 95.25 285 SER A CA 1
ATOM 2131 C C . SER A 1 285 ? 23.165 -2.778 -3.583 1.00 95.25 285 SER A C 1
ATOM 2133 O O . SER A 1 285 ? 22.309 -2.073 -4.101 1.00 95.25 285 SER A O 1
ATOM 2135 N N . ARG A 1 286 ? 23.122 -3.141 -2.296 1.00 93.31 286 ARG A N 1
ATOM 2136 C CA . ARG A 1 286 ? 22.095 -2.647 -1.372 1.00 93.31 286 ARG A CA 1
ATOM 2137 C C . ARG A 1 286 ? 22.245 -1.155 -1.139 1.00 93.31 286 ARG A C 1
ATOM 2139 O O . ARG A 1 286 ? 21.274 -0.447 -1.355 1.00 93.31 286 ARG A O 1
ATOM 2146 N N . GLY A 1 287 ? 23.461 -0.687 -0.853 1.00 93.62 287 GLY A N 1
ATOM 2147 C CA . GLY A 1 287 ? 23.724 0.743 -0.703 1.00 93.62 287 GLY A CA 1
ATOM 2148 C C . GLY A 1 287 ? 23.323 1.556 -1.935 1.00 93.62 287 GLY A C 1
ATOM 2149 O O . GLY A 1 287 ? 22.809 2.653 -1.800 1.00 93.62 287 GLY A O 1
ATOM 2150 N N . PHE A 1 288 ? 23.486 1.004 -3.140 1.00 95.19 288 PHE A N 1
ATOM 2151 C CA . PHE A 1 288 ? 23.011 1.640 -4.372 1.00 95.19 288 PHE A CA 1
ATOM 2152 C C . PHE A 1 288 ? 21.482 1.649 -4.518 1.00 95.19 288 PHE A C 1
ATOM 2154 O O . PHE A 1 288 ? 20.936 2.620 -5.016 1.00 95.19 288 PHE A O 1
ATOM 2161 N N . ILE A 1 289 ? 20.801 0.551 -4.175 1.00 93.56 289 ILE A N 1
ATOM 2162 C CA . ILE A 1 289 ? 19.343 0.412 -4.350 1.00 93.56 289 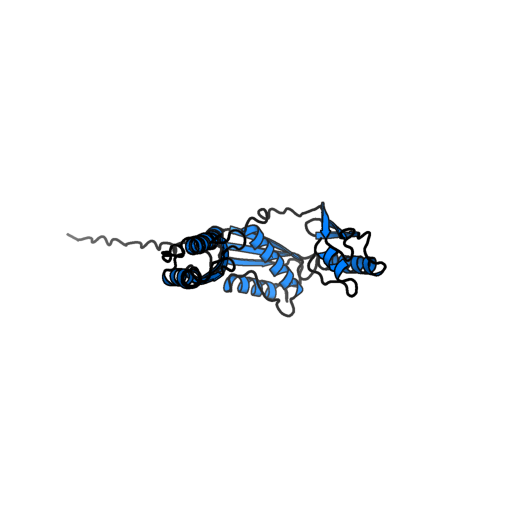ILE A CA 1
ATOM 2163 C C . ILE A 1 289 ? 18.574 1.198 -3.277 1.00 93.56 289 ILE A C 1
ATOM 2165 O O . ILE A 1 289 ? 17.464 1.657 -3.532 1.00 93.56 289 ILE A O 1
ATOM 2169 N N . GLU A 1 290 ? 19.142 1.314 -2.076 1.00 89.88 290 GLU A N 1
ATOM 2170 C CA . GLU A 1 290 ? 18.566 2.068 -0.958 1.00 89.88 290 GLU A CA 1
ATOM 2171 C C . GLU A 1 290 ? 18.732 3.588 -1.106 1.00 89.88 290 GLU A C 1
ATOM 2173 O O . GLU A 1 290 ? 17.900 4.324 -0.576 1.00 89.88 290 GLU A O 1
ATOM 2178 N N . ALA A 1 291 ? 19.787 4.035 -1.801 1.00 87.00 291 ALA A N 1
ATOM 2179 C CA . ALA A 1 291 ? 20.076 5.441 -2.096 1.00 87.00 291 ALA A CA 1
ATOM 2180 C C . ALA A 1 291 ? 19.104 6.032 -3.129 1.00 87.00 291 ALA A C 1
ATOM 2182 O O . ALA A 1 291 ? 18.561 7.126 -2.851 1.00 87.00 291 ALA A O 1
#

Radius of gyration: 26.11 Å; Cα contacts (8 Å, |Δi|>4): 591; chains: 1; bounding box: 110×32×67 Å

Solvent-accessible surface area (backbone atoms only — not comparable to full-atom values): 15473 Å² total; per-residue (Å²): 138,85,87,80,87,83,80,82,78,80,76,75,75,76,70,73,80,78,76,58,74,30,32,61,47,79,31,70,25,65,23,56,31,71,20,85,90,36,46,21,38,26,40,38,32,28,54,95,62,35,42,76,39,45,45,49,49,50,87,43,40,61,57,98,49,29,52,64,44,44,54,47,49,28,51,47,20,35,76,66,58,35,61,83,64,85,70,51,90,87,22,60,45,43,30,49,7,53,38,52,5,36,47,50,19,52,48,49,28,29,56,41,15,68,36,58,49,80,31,47,18,66,23,47,19,81,42,76,87,26,44,16,36,28,44,36,29,29,55,40,47,38,47,76,40,46,48,63,50,48,64,93,56,68,58,90,57,48,52,60,47,41,53,51,52,27,48,49,27,34,78,64,60,41,77,82,76,80,68,45,89,96,30,52,47,38,36,50,7,44,43,51,4,46,45,44,14,51,37,32,62,72,65,79,33,75,79,82,69,82,74,50,47,58,51,75,45,78,25,63,15,65,28,69,26,91,89,42,52,18,37,32,40,41,28,28,54,66,65,35,56,76,44,67,49,73,51,45,94,58,44,60,80,71,45,41,61,57,33,52,53,54,46,39,53,48,24,47,67,63,58,38,71,91,64,79,68,38,90,90,28,57,43,45,31,47,3,59,57,69,48

Sequence (291 aa):
MRRWLLLCLLLCLALPPAALAVTDGTYTAQAHGFSEDQPITLTLTIEGGAITEARAIGPGEHLDFAEEALMELPQRMVAQNSVEVDGITGATWTCNGILDAARAAWGAARRRAQVSGVFYGEAPGFTPDNLVRVSLTLDEGRITRVEASAEGDPVDYVQPALLELSRRAVDFNTGQLDVIAGATLTSRGFMRALRMALDQAAGDLPPAVLARVSGTFYGEGEGFSNASPVRVSLTLQDGRFVALEAVGEHETEPYATLAFEALRERALAANSAEIDVYTGATWTSRGFIEA

Secondary structure (DSSP, 8-state):
--------------PPPP--SS-SEEEEEEE-SS-SSSPEEEEEEEETTEEEEEEEE-TTS-HHHHHHHHHHHHHHHHHHT-S--PPPTT-HHHHHHHHHHHHHHHHHHHHHHT--EEEEEEEE-SSSSSEEEEEEEEETTEEEEEEEEETTS-HHHHHHHHHHHHHHHHHTT-S--PPPTT-HHHHHHHHHHHHHHHHHHHTSS---S-----EEEEEEE--S-SSS-EEEEEEEETTEEEEEEEE-TTS-TTHHHHHHHHHHHHHHHHTSS--PPPTT-HHHHHHHHH-

Nearest PDB structures (foldseek):
  8p2b-assembly2_B  TM=8.784E-01  e=6.389E-05  Clostridiaceae bacterium
  3k9k-assembly2_A  TM=4.559E-01  e=6.629E-01  Homo sapiens
  8crj-assembly1_A  TM=3.720E-01  e=1.520E-01  Listeria monocytogenes
  3a7a-assembly1_A  TM=3.396E-01  e=3.468E-01  Escherichia coli K-12
  8s4s-assembly1_A  TM=2.064E-01  e=3.468E-01  Enterococcus faecalis

Mean predicted aligned error: 13.69 Å

pLDDT: mean 85.71, std 14.63, range [38.88, 98.25]